Protein AF-0000000066936409 (afdb_homodimer)

Organism: NCBI:txid1442368

InterPro domains:
  IPR009799 EthD domain [PF07110] (12-107)
  IPR011008 Dimeric alpha-beta barrel [SSF54909] (4-117)

Solvent-accessible surface area (backbone atoms only — not comparable to full-atom values): 13093 Å² total; per-residue (Å²): 100,47,29,36,43,40,40,37,29,25,58,26,89,91,54,52,68,67,55,38,52,48,42,48,54,72,44,52,47,45,47,43,61,71,59,23,66,48,39,72,75,32,40,45,32,34,35,41,27,50,32,62,62,13,48,54,50,47,50,52,41,44,74,73,70,44,87,68,70,55,80,59,48,30,36,36,38,40,31,20,55,34,68,68,39,47,48,52,28,66,67,29,66,48,34,62,70,45,50,59,60,52,44,66,76,46,43,58,47,75,42,27,41,56,46,34,57,82,25,56,41,81,78,44,68,59,130,101,47,28,36,42,38,40,37,29,26,57,26,88,90,55,53,69,67,56,38,53,49,42,47,52,72,44,53,48,45,46,44,61,71,59,22,67,46,40,72,75,32,40,45,31,33,35,40,28,49,31,61,62,13,48,54,51,46,50,53,40,44,75,73,70,44,87,67,70,53,82,58,47,29,37,36,40,40,30,20,54,33,69,67,40,46,48,51,30,67,66,29,66,49,32,60,70,45,51,59,60,52,43,67,77,45,44,58,47,75,44,29,45,57,44,33,55,82,24,55,42,80,78,43,69,58,131

Radius of gyration: 18.39 Å; Cα contacts (8 Å, |Δi|>4): 489; chains: 2; bounding box: 37×50×41 Å

pLDDT: mean 96.74, std 3.69, range [67.38, 98.81]

Secondary structure (DSSP, 8-state):
--EEEEEEEEE-TTS-HHHHHHIIIIIIIHHHHHH-HHHHHHEEEEEEEETHHHHHHHHHHHHTT-------SEEEEEEESSHHHHHHHHTSHHIIIIIHHHGGGTEEEEEEEEEEGGGEEEEEE--/--EEEEEEEEE-TTS-HHHHHHIIIIIIIHHHHHH-HHHHHHEEEEEEEETHHHHHHHHHHHHTT-------SEEEEEEESSHHHHHHHHTSHHIIIIIHHHGGGTEEEEEEEEEEGGGEEEEEE--

Structure (mmCIF, N/CA/C/O backbone):
data_AF-0000000066936409-model_v1
#
loop_
_entity.id
_entity.type
_entity.pdbx_description
1 polymer 'EthD domain-containing protein'
#
loop_
_atom_site.group_PDB
_atom_site.id
_atom_site.type_symbol
_atom_site.label_atom_id
_atom_site.label_alt_id
_atom_site.label_comp_id
_atom_site.label_asym_id
_atom_site.label_entity_id
_atom_site.label_seq_id
_atom_site.pdbx_PDB_ins_code
_atom_site.Cartn_x
_atom_site.Cartn_y
_atom_site.Cartn_z
_atom_site.occupancy
_atom_site.B_iso_or_equiv
_atom_site.auth_seq_id
_atom_site.auth_comp_id
_atom_site.auth_asym_id
_atom_site.auth_atom_id
_atom_site.pdbx_PDB_model_num
ATOM 1 N N . MET A 1 1 ? -10.445 -2.035 15.633 1 83.69 1 MET A N 1
ATOM 2 C CA . MET A 1 1 ? -10.047 -2.406 14.281 1 83.69 1 MET A CA 1
ATOM 3 C C . MET A 1 1 ? -9.039 -1.404 13.711 1 83.69 1 MET A C 1
ATOM 5 O O . MET A 1 1 ? -9.258 -0.194 13.789 1 83.69 1 MET A O 1
ATOM 9 N N . VAL A 1 2 ? -7.785 -1.862 13.492 1 96.94 2 VAL A N 1
ATOM 10 C CA . VAL A 1 2 ? -6.691 -1.005 13.047 1 96.94 2 VAL A CA 1
ATOM 11 C C . VAL A 1 2 ? -6.891 -0.627 11.578 1 96.94 2 VAL A C 1
ATOM 13 O O . VAL A 1 2 ? -7.305 -1.46 10.766 1 96.94 2 VAL A O 1
ATOM 16 N N . VAL A 1 3 ? -6.742 0.677 11.32 1 98.25 3 VAL A N 1
ATOM 17 C CA . VAL A 1 3 ? -6.879 1.209 9.969 1 98.25 3 VAL A CA 1
ATOM 18 C C . VAL A 1 3 ? -5.562 1.844 9.531 1 98.25 3 VAL A C 1
ATOM 20 O O . VAL A 1 3 ? -4.941 2.59 10.289 1 98.25 3 VAL A O 1
ATOM 23 N N . ARG A 1 4 ? -5.211 1.544 8.344 1 98.44 4 ARG A N 1
ATOM 24 C CA . ARG A 1 4 ? -4.039 2.172 7.742 1 98.44 4 ARG A CA 1
ATOM 25 C C . ARG A 1 4 ? -4.438 3.033 6.547 1 98.44 4 ARG A C 1
ATOM 27 O O . ARG A 1 4 ? -5.164 2.578 5.664 1 98.44 4 ARG A O 1
ATOM 34 N N . TYR A 1 5 ? -4.039 4.309 6.633 1 98.38 5 TYR A N 1
ATOM 35 C CA . TYR A 1 5 ? -4.199 5.254 5.531 1 98.38 5 TYR A CA 1
ATOM 36 C C . TYR A 1 5 ? -2.896 5.418 4.762 1 98.38 5 TYR A C 1
ATOM 38 O O . TYR A 1 5 ? -1.897 5.887 5.316 1 98.38 5 TYR A O 1
ATOM 46 N N . TYR A 1 6 ? -2.934 4.973 3.465 1 98.25 6 TYR A N 1
ATOM 47 C CA . TYR A 1 6 ? -1.77 5.043 2.588 1 98.25 6 TYR A CA 1
ATOM 48 C C . TYR A 1 6 ? -1.825 6.285 1.707 1 98.25 6 TYR A C 1
ATOM 50 O O . TYR A 1 6 ? -2.857 6.578 1.1 1 98.25 6 TYR A O 1
ATOM 58 N N . ILE A 1 7 ? -0.745 6.984 1.674 1 98.38 7 ILE A N 1
ATOM 59 C CA . ILE A 1 7 ? -0.574 8.156 0.817 1 98.38 7 ILE A CA 1
ATOM 60 C C . ILE A 1 7 ? 0.643 7.961 -0.084 1 98.38 7 ILE A C 1
ATOM 62 O O . ILE A 1 7 ? 1.781 7.953 0.391 1 98.38 7 ILE A O 1
ATOM 66 N N . CYS A 1 8 ? 0.399 7.801 -1.358 1 98.06 8 CYS A N 1
ATOM 67 C CA . CYS A 1 8 ? 1.453 7.586 -2.342 1 98.06 8 CYS A CA 1
ATOM 68 C C . CYS A 1 8 ? 1.735 8.859 -3.127 1 98.06 8 CYS A C 1
ATOM 70 O O . CYS A 1 8 ? 0.814 9.484 -3.658 1 98.06 8 CYS A O 1
ATOM 72 N N . LEU A 1 9 ? 3.02 9.195 -3.172 1 98.44 9 LEU A N 1
ATOM 73 C CA . LEU A 1 9 ? 3.377 10.516 -3.693 1 98.44 9 LEU A CA 1
ATOM 74 C C . LEU A 1 9 ? 4.344 10.391 -4.867 1 98.44 9 LEU A C 1
ATOM 76 O O . LEU A 1 9 ? 5.25 9.555 -4.844 1 98.44 9 LEU A O 1
ATOM 80 N N . LYS A 1 10 ? 4.117 11.227 -5.844 1 98 10 LYS A N 1
ATOM 81 C CA . LYS A 1 10 ? 5.09 11.516 -6.895 1 98 10 LYS A CA 1
ATOM 82 C C . LYS A 1 10 ? 5.586 12.961 -6.801 1 98 10 LYS A C 1
ATOM 84 O O . LYS A 1 10 ? 4.793 13.883 -6.613 1 98 10 LYS A O 1
ATOM 89 N N . LYS A 1 11 ? 6.879 13.117 -6.855 1 98.5 11 LYS A N 1
ATOM 90 C CA . LYS A 1 11 ? 7.43 14.469 -6.762 1 98.5 11 LYS A CA 1
ATOM 91 C C . LYS A 1 11 ? 6.98 15.328 -7.938 1 98.5 11 LYS A C 1
ATOM 93 O O . LYS A 1 11 ? 6.652 14.812 -9.008 1 98.5 11 LYS A O 1
ATOM 98 N N . ARG A 1 12 ? 6.973 16.672 -7.746 1 98.31 12 ARG A N 1
ATOM 99 C CA . ARG A 1 12 ? 6.84 17.594 -8.867 1 98.31 12 ARG A CA 1
ATOM 100 C C . ARG A 1 12 ? 7.949 17.375 -9.891 1 98.31 12 ARG A C 1
ATOM 102 O O . ARG A 1 12 ? 9.102 17.125 -9.523 1 98.31 12 ARG A O 1
ATOM 109 N N . GLU A 1 13 ? 7.59 17.625 -11.148 1 97.69 13 GLU A N 1
ATOM 110 C CA . GLU A 1 13 ? 8.539 17.375 -12.227 1 97.69 13 GLU A CA 1
ATOM 111 C C . GLU A 1 13 ? 9.711 18.359 -12.172 1 97.69 13 GLU A C 1
ATOM 113 O O . GLU A 1 13 ? 10.82 18.031 -12.609 1 97.69 13 GLU A O 1
ATOM 118 N N . ASP A 1 14 ? 9.484 19.5 -11.586 1 98.38 14 ASP A N 1
ATOM 119 C CA . ASP A 1 14 ? 10.484 20.562 -11.656 1 98.38 14 ASP A CA 1
ATOM 120 C C . ASP A 1 14 ? 11.352 20.594 -10.398 1 98.38 14 ASP A C 1
ATOM 122 O O . ASP A 1 14 ? 12.117 21.531 -10.188 1 98.38 14 ASP A O 1
ATOM 126 N N . VAL A 1 15 ? 11.25 19.594 -9.5 1 98.25 15 VAL A N 1
ATOM 127 C CA . VAL A 1 15 ? 12.117 19.547 -8.328 1 98.25 15 VAL A CA 1
ATOM 128 C C . VAL A 1 15 ? 12.977 18.281 -8.367 1 98.25 15 VAL A C 1
ATOM 130 O O . VAL A 1 15 ? 12.609 17.297 -9.016 1 98.25 15 VAL A O 1
ATOM 133 N N . THR A 1 16 ? 14.117 18.312 -7.695 1 97.81 16 THR A N 1
ATOM 134 C CA . THR A 1 16 ? 14.984 17.141 -7.605 1 97.81 16 THR A CA 1
ATOM 135 C C . THR A 1 16 ? 14.492 16.172 -6.531 1 97.81 16 THR A C 1
ATOM 137 O O . THR A 1 16 ? 13.742 16.562 -5.637 1 97.81 16 THR A O 1
ATOM 140 N N . LEU A 1 17 ? 14.938 14.984 -6.664 1 97.31 17 LEU A N 1
ATOM 141 C CA . LEU A 1 17 ? 14.609 13.992 -5.641 1 97.31 17 LEU A CA 1
ATOM 142 C C . LEU A 1 17 ? 15.172 14.406 -4.285 1 97.31 17 LEU A C 1
ATOM 144 O O . LEU A 1 17 ? 14.531 14.203 -3.254 1 97.31 17 LEU A O 1
ATOM 148 N N . GLU A 1 18 ? 16.359 14.969 -4.348 1 97.62 18 GLU A N 1
ATOM 149 C CA . GLU A 1 18 ? 17 15.414 -3.111 1 97.62 18 GLU A CA 1
ATOM 150 C C . GLU A 1 18 ? 16.156 16.469 -2.404 1 97.62 18 GLU A C 1
ATOM 152 O O . GLU A 1 18 ? 15.906 16.375 -1.201 1 97.62 18 GLU A O 1
ATOM 157 N N . TYR A 1 19 ? 15.727 17.422 -3.158 1 98.44 19 TYR A N 1
ATOM 158 C CA . TYR A 1 19 ? 14.852 18.438 -2.6 1 98.44 19 TYR A CA 1
ATOM 159 C C . TYR A 1 19 ? 13.562 17.828 -2.066 1 98.44 19 TYR A C 1
ATOM 161 O O . TYR A 1 19 ? 13.133 18.156 -0.956 1 98.44 19 TYR A O 1
ATOM 169 N N . PHE A 1 20 ? 12.953 16.984 -2.852 1 98.69 20 PHE A N 1
ATOM 170 C CA . PHE A 1 20 ? 11.695 16.328 -2.506 1 98.69 20 PHE A CA 1
ATOM 171 C C . PHE A 1 20 ? 11.805 15.625 -1.16 1 98.69 20 PHE A C 1
ATOM 173 O O . PHE A 1 20 ? 11.008 15.875 -0.255 1 98.69 20 PHE A O 1
ATOM 180 N N . TYR A 1 21 ? 12.828 14.844 -0.956 1 98 21 TYR A N 1
ATOM 181 C CA . TYR A 1 21 ? 12.961 14.055 0.264 1 98 21 TYR A CA 1
ATOM 182 C C . TYR A 1 21 ? 13.273 14.945 1.46 1 98 21 TYR A C 1
ATOM 184 O O . TYR A 1 21 ? 12.781 14.703 2.566 1 98 21 TYR A O 1
ATOM 192 N N . HIS A 1 22 ? 14.109 15.93 1.229 1 98.12 22 HIS A N 1
ATOM 193 C CA . HIS A 1 22 ? 14.398 16.859 2.311 1 98.12 22 HIS A CA 1
ATOM 194 C C . HIS A 1 22 ? 13.133 17.562 2.795 1 98.12 22 HIS A C 1
ATOM 196 O O . HIS A 1 22 ? 12.844 17.578 3.994 1 98.12 22 HIS A O 1
ATOM 202 N N . TYR A 1 23 ? 12.406 18.109 1.885 1 98.75 23 TYR A N 1
ATOM 203 C CA . TYR A 1 23 ? 11.188 18.828 2.232 1 98.75 23 TYR A CA 1
ATOM 204 C C . TYR A 1 23 ? 10.172 17.906 2.883 1 98.75 23 TYR A C 1
ATOM 206 O O . TYR A 1 23 ? 9.578 18.25 3.906 1 98.75 23 TYR A O 1
ATOM 214 N N . TYR A 1 24 ? 10 16.766 2.283 1 98.62 24 TYR A N 1
ATOM 215 C CA . TYR A 1 24 ? 9.047 15.734 2.699 1 98.62 24 TYR A CA 1
ATOM 216 C C . TYR A 1 24 ? 9.266 15.352 4.156 1 98.62 24 TYR A C 1
ATOM 218 O O . TYR A 1 24 ? 8.328 15.359 4.957 1 98.62 24 TYR A O 1
ATOM 226 N N . GLU A 1 25 ? 10.414 15.102 4.496 1 97.94 25 GLU A N 1
ATOM 227 C CA . GLU A 1 25 ? 10.734 14.602 5.828 1 97.94 25 GLU A CA 1
ATOM 228 C C . GLU A 1 25 ? 10.906 15.742 6.824 1 97.94 25 GLU A C 1
ATOM 230 O O . GLU A 1 25 ? 10.258 15.758 7.875 1 97.94 25 GLU A O 1
ATOM 235 N N . HIS A 1 26 ? 11.664 16.781 6.461 1 98.06 26 HIS A N 1
ATOM 236 C CA . HIS A 1 26 ? 12.156 17.719 7.461 1 98.06 26 HIS A CA 1
ATOM 237 C C . HIS A 1 26 ? 11.273 18.969 7.535 1 98.06 26 HIS A C 1
ATOM 239 O O . HIS A 1 26 ? 11.367 19.75 8.492 1 98.06 26 HIS A O 1
ATOM 245 N N . VAL A 1 27 ? 10.453 19.125 6.586 1 98.56 27 VAL A N 1
ATOM 246 C CA . VAL A 1 27 ? 9.562 20.281 6.617 1 98.56 27 VAL A CA 1
ATOM 247 C C . VAL A 1 27 ? 8.117 19.812 6.73 1 98.56 27 VAL A C 1
ATOM 249 O O . VAL A 1 27 ? 7.465 20.016 7.758 1 98.56 27 VAL A O 1
ATOM 252 N N . HIS A 1 28 ? 7.629 19.047 5.785 1 98.62 28 HIS A N 1
ATOM 253 C CA . HIS A 1 28 ? 6.227 18.641 5.738 1 98.62 28 HIS A CA 1
ATOM 254 C C . HIS A 1 28 ? 5.875 17.719 6.898 1 98.62 28 HIS A C 1
ATOM 256 O O . HIS A 1 28 ? 4.883 17.938 7.594 1 98.62 28 HIS A O 1
ATOM 262 N N . GLY A 1 29 ? 6.703 16.641 7.059 1 98.25 29 GLY A N 1
ATOM 263 C CA . GLY A 1 29 ? 6.453 15.711 8.148 1 98.25 29 GLY A CA 1
ATOM 264 C C . GLY A 1 29 ? 6.457 16.375 9.516 1 98.25 29 GLY A C 1
ATOM 265 O O . GLY A 1 29 ? 5.602 16.094 10.352 1 98.25 29 GLY A O 1
ATOM 266 N N . LYS A 1 30 ? 7.41 17.281 9.688 1 97.69 30 LYS A N 1
ATOM 267 C CA . LYS A 1 30 ? 7.5 18.016 10.938 1 97.69 30 LYS A CA 1
ATOM 268 C C . LYS A 1 30 ? 6.285 18.922 11.133 1 97.69 30 LYS A C 1
ATOM 270 O O . LYS A 1 30 ? 5.742 19.016 12.234 1 97.69 30 LYS A O 1
ATOM 275 N N . MET A 1 31 ? 5.867 19.578 10.117 1 98.19 31 MET A N 1
ATOM 276 C CA . MET A 1 31 ? 4.688 20.438 10.164 1 98.19 31 MET A CA 1
ATOM 277 C C . MET A 1 31 ? 3.453 19.641 10.578 1 98.19 31 MET A C 1
ATOM 279 O O . MET A 1 31 ? 2.68 20.094 11.43 1 98.19 31 MET A O 1
ATOM 283 N N . PHE A 1 32 ? 3.219 18.453 9.992 1 98.62 32 PHE A N 1
ATOM 284 C CA . PHE A 1 32 ? 2.08 17.594 10.289 1 98.62 32 PHE A CA 1
ATOM 285 C C . PHE A 1 32 ? 2.027 17.266 11.773 1 98.62 32 PHE A C 1
ATOM 287 O O . PHE A 1 32 ? 0.988 17.422 12.414 1 98.62 32 PHE A O 1
ATOM 294 N N . LEU A 1 33 ? 3.152 16.938 12.344 1 98.06 33 LEU A N 1
ATOM 295 C CA . LEU A 1 33 ? 3.189 16.5 13.734 1 98.06 33 LEU A CA 1
ATOM 296 C C . LEU A 1 33 ? 3.133 17.688 14.68 1 98.06 33 LEU A C 1
ATOM 298 O O . LEU A 1 33 ? 2.506 17.625 15.734 1 98.06 33 LEU A O 1
ATOM 302 N N . ASP A 1 34 ? 3.697 18.797 14.281 1 97.81 34 ASP A N 1
ATOM 303 C CA . ASP A 1 34 ? 3.797 19.969 15.164 1 97.81 34 ASP A CA 1
ATOM 304 C C . ASP A 1 34 ? 2.512 20.781 15.141 1 97.81 34 ASP A C 1
ATOM 306 O O . ASP A 1 34 ? 2.139 21.391 16.156 1 97.81 34 ASP A O 1
ATOM 310 N N . GLU A 1 35 ? 1.836 20.75 14.039 1 97.94 35 GLU A N 1
ATOM 311 C CA . GLU A 1 35 ? 0.776 21.734 13.891 1 97.94 35 GLU A CA 1
ATOM 312 C C . GLU A 1 35 ? -0.602 21.078 13.906 1 97.94 35 GLU A C 1
ATOM 314 O O . GLU A 1 35 ? -1.624 21.766 13.914 1 97.94 35 GLU A O 1
ATOM 319 N N . VAL A 1 36 ? -0.647 19.781 13.883 1 98.44 36 VAL A N 1
ATOM 320 C CA . VAL A 1 36 ? -1.923 19.078 13.93 1 98.44 36 VAL A CA 1
ATOM 321 C C . VAL A 1 36 ? -2.039 18.312 15.25 1 98.44 36 VAL A C 1
ATOM 323 O O . VAL A 1 36 ? -1.698 17.125 15.328 1 98.44 36 VAL A O 1
ATOM 326 N N . PRO A 1 37 ? -2.547 18.922 16.281 1 98.12 37 PRO A N 1
ATOM 327 C CA . PRO A 1 37 ? -2.652 18.25 17.578 1 98.12 37 PRO A CA 1
ATOM 328 C C . PRO A 1 37 ? -3.447 16.938 17.484 1 98.12 37 PRO A C 1
ATOM 330 O O . PRO A 1 37 ? -3.146 15.984 18.203 1 98.12 37 PRO A O 1
ATOM 333 N N . GLU A 1 38 ? -4.41 16.875 16.625 1 98.56 38 GLU A N 1
ATOM 334 C CA . GLU A 1 38 ? -5.23 15.688 16.438 1 98.56 38 GLU A CA 1
ATOM 335 C C . GLU A 1 38 ? -4.387 14.5 15.992 1 98.56 38 GLU A C 1
ATOM 337 O O . GLU A 1 38 ? -4.746 13.344 16.234 1 98.56 38 GLU A O 1
ATOM 342 N N . ALA A 1 39 ? -3.268 14.766 15.258 1 98.38 39 ALA A N 1
ATOM 343 C CA . ALA A 1 39 ? -2.389 13.68 14.828 1 98.38 39 ALA 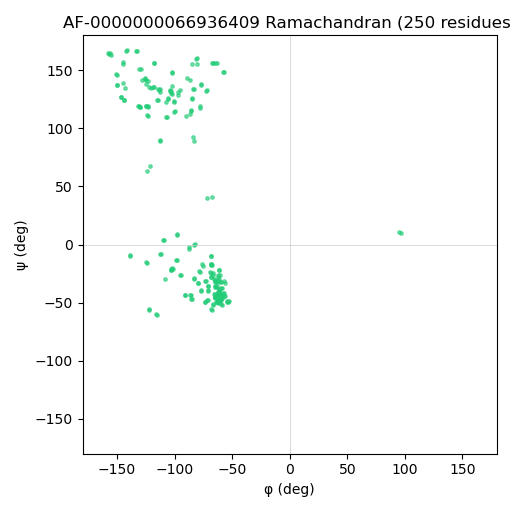A CA 1
ATOM 344 C C . ALA A 1 39 ? -1.784 12.961 16.031 1 98.38 39 ALA A C 1
ATOM 346 O O . ALA A 1 39 ? -1.968 11.75 16.188 1 98.38 39 ALA A O 1
ATOM 347 N N . LYS A 1 40 ? -1.233 13.648 16.938 1 96 40 LYS A N 1
ATOM 348 C CA . LYS A 1 40 ? -0.575 13.047 18.094 1 96 40 LYS A CA 1
ATOM 349 C C . LYS A 1 40 ? -1.587 12.367 19.016 1 96 40 LYS A C 1
ATOM 351 O O . LYS A 1 40 ? -1.269 11.367 19.672 1 96 40 LYS A O 1
ATOM 356 N N . GLU A 1 41 ? -2.773 12.844 19 1 97.75 41 GLU A N 1
ATOM 357 C CA . GLU A 1 41 ? -3.82 12.312 19.875 1 97.75 41 GLU A CA 1
ATOM 358 C C . GLU A 1 41 ? -4.395 11.016 19.328 1 97.75 41 GLU A C 1
ATOM 360 O O . GLU A 1 41 ? -4.926 10.195 20.078 1 97.75 41 GLU A O 1
ATOM 365 N N . ASN A 1 42 ? -4.25 10.828 17.984 1 98.5 42 ASN A N 1
ATOM 366 C CA . ASN A 1 42 ? -5.051 9.766 17.391 1 98.5 42 ASN A CA 1
ATOM 367 C C . ASN A 1 42 ? -4.176 8.758 16.641 1 98.5 42 ASN A C 1
ATOM 369 O O . ASN A 1 42 ? -4.605 7.637 16.375 1 98.5 42 ASN A O 1
ATOM 373 N N . LEU A 1 43 ? -2.971 9.094 16.375 1 98.62 43 LEU A N 1
ATOM 374 C CA . LEU A 1 43 ? -2.08 8.188 15.648 1 98.62 43 LEU A CA 1
ATOM 375 C C . LEU A 1 43 ? -1.561 7.09 16.578 1 98.62 43 LEU A C 1
ATOM 377 O O . LEU A 1 43 ? -1.226 7.355 17.734 1 98.62 43 LEU A O 1
ATOM 381 N N . ILE A 1 44 ? -1.534 5.918 16.062 1 98.62 44 ILE A N 1
ATOM 382 C CA . ILE A 1 44 ? -0.699 4.875 16.641 1 98.62 44 ILE A CA 1
ATOM 383 C C . ILE A 1 44 ? 0.714 4.965 16.062 1 98.62 44 ILE A C 1
ATOM 385 O O . ILE A 1 44 ? 1.696 4.871 16.812 1 98.62 44 ILE A O 1
ATOM 389 N N . LYS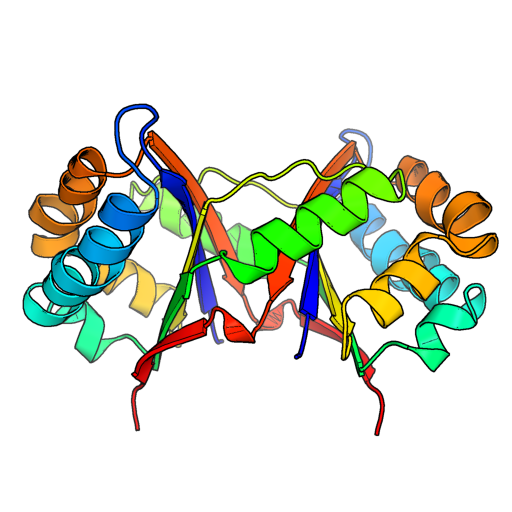 A 1 45 ? 0.806 5.156 14.781 1 98.5 45 LYS A N 1
ATOM 390 C CA . LYS A 1 45 ? 2.084 5.246 14.078 1 98.5 45 LYS A CA 1
ATOM 391 C C . LYS A 1 45 ? 1.978 6.152 12.852 1 98.5 45 LYS A C 1
ATOM 393 O O . LYS A 1 45 ? 0.931 6.203 12.203 1 98.5 45 LYS A O 1
ATOM 398 N N . TYR A 1 46 ? 3.021 6.844 12.57 1 98.75 46 TYR A N 1
ATOM 399 C CA . TYR A 1 46 ? 3.209 7.602 11.336 1 98.75 46 TYR A CA 1
ATOM 400 C C . TYR A 1 46 ? 4.566 7.297 10.719 1 98.75 46 TYR A C 1
ATOM 402 O O . TYR A 1 46 ? 5.609 7.547 11.328 1 98.75 46 TYR A O 1
ATOM 410 N N . GLU A 1 47 ? 4.52 6.762 9.492 1 98.62 47 GLU A N 1
ATOM 411 C CA . GLU A 1 47 ? 5.727 6.34 8.781 1 98.62 47 GLU A CA 1
ATOM 412 C C . GLU A 1 47 ? 5.816 6.996 7.406 1 98.62 47 GLU A C 1
ATOM 414 O O . GLU A 1 47 ? 4.801 7.168 6.727 1 98.62 47 GLU A O 1
ATOM 419 N N . GLN A 1 48 ? 7.078 7.328 7.07 1 98.56 48 GLN A N 1
ATOM 420 C CA . GLN A 1 48 ? 7.41 7.691 5.695 1 98.56 48 GLN A CA 1
ATOM 421 C C . GLN A 1 48 ? 8.328 6.648 5.059 1 98.56 48 GLN A C 1
ATOM 423 O O . GLN A 1 48 ? 9.273 6.18 5.688 1 98.56 48 GLN A O 1
ATOM 428 N N . HIS A 1 49 ? 8.023 6.27 3.898 1 98.12 49 HIS A N 1
ATOM 429 C CA . HIS A 1 49 ? 8.906 5.473 3.053 1 98.12 49 HIS A CA 1
ATOM 430 C C . HIS A 1 49 ? 9.484 6.312 1.918 1 98.12 49 HIS A C 1
ATOM 432 O O . HIS A 1 49 ? 8.758 6.715 1.006 1 98.12 49 HIS A O 1
ATOM 438 N N . HIS A 1 50 ? 10.781 6.547 2.082 1 97.06 50 HIS A N 1
ATOM 439 C CA . HIS A 1 50 ? 11.484 7.246 1.015 1 97.06 50 HIS A CA 1
ATOM 440 C C . HIS A 1 50 ? 11.906 6.281 -0.089 1 97.06 50 HIS A C 1
ATOM 442 O O . HIS A 1 50 ? 12.938 5.609 0.028 1 97.06 50 HIS A O 1
ATOM 448 N N . LEU A 1 51 ? 11.258 6.008 -0.995 1 97.06 51 LEU A N 1
ATOM 449 C CA . LEU A 1 51 ? 11.305 4.91 -1.953 1 97.06 51 LEU A CA 1
ATOM 450 C C . LEU A 1 51 ? 12.539 5.008 -2.842 1 97.06 51 LEU A C 1
ATOM 452 O O . LEU A 1 51 ? 12.453 4.812 -4.055 1 97.06 51 LEU A O 1
ATOM 456 N N . LYS A 1 52 ? 13.688 5.383 -2.164 1 94.88 52 LYS A N 1
ATOM 457 C CA . LYS A 1 52 ? 14.93 5.414 -2.926 1 94.88 52 LYS A CA 1
ATOM 458 C C . LYS A 1 52 ? 15.375 4.008 -3.32 1 94.88 52 LYS A C 1
ATOM 460 O O . LYS A 1 52 ? 15.609 3.734 -4.5 1 94.88 52 LYS A O 1
ATOM 465 N N . GLU A 1 53 ? 15.516 3.137 -2.357 1 95.19 53 GLU A N 1
ATOM 466 C CA . GLU A 1 53 ? 15.875 1.749 -2.625 1 95.19 53 GLU A CA 1
ATOM 467 C C . GLU A 1 53 ? 14.773 1.028 -3.395 1 95.19 53 GLU A C 1
ATOM 469 O O . GLU A 1 53 ? 15.055 0.157 -4.223 1 95.19 53 GLU A O 1
ATOM 474 N N . SER A 1 54 ? 13.594 1.424 -3.195 1 96.19 54 SER A N 1
ATOM 475 C CA . SER A 1 54 ? 12.445 0.863 -3.906 1 96.19 54 SER A CA 1
ATOM 476 C C . SER A 1 54 ? 12.516 1.164 -5.398 1 96.19 54 SER A C 1
ATOM 478 O O . SER A 1 54 ? 12.086 0.357 -6.223 1 96.19 54 SER A O 1
ATOM 480 N N . ARG A 1 55 ? 13.008 2.309 -5.664 1 94.62 55 ARG A N 1
ATOM 481 C CA . ARG A 1 55 ? 13.18 2.66 -7.07 1 94.62 55 ARG A CA 1
ATOM 482 C C . ARG A 1 55 ? 14.156 1.712 -7.754 1 94.62 55 ARG A C 1
ATOM 484 O O . ARG A 1 55 ? 13.945 1.312 -8.898 1 94.62 55 ARG A O 1
ATOM 491 N N . LYS A 1 56 ? 15.195 1.393 -7.082 1 94.56 56 LYS A N 1
ATOM 492 C CA . LYS A 1 56 ? 16.156 0.421 -7.609 1 94.56 56 LYS A CA 1
ATOM 493 C C . LYS A 1 56 ? 15.492 -0.941 -7.812 1 94.56 56 LYS A C 1
ATOM 495 O O . LYS A 1 56 ? 15.711 -1.596 -8.836 1 94.56 56 LYS A O 1
ATOM 500 N N . ALA A 1 57 ? 14.75 -1.295 -6.824 1 94.25 57 ALA A N 1
ATOM 501 C CA . ALA A 1 57 ? 14.008 -2.551 -6.906 1 94.25 57 ALA A CA 1
ATOM 502 C C . ALA A 1 57 ? 13.062 -2.553 -8.102 1 94.25 57 ALA A C 1
ATOM 504 O O . ALA A 1 57 ? 12.969 -3.543 -8.836 1 94.25 57 ALA A O 1
ATOM 505 N N . ARG A 1 58 ? 12.391 -1.486 -8.312 1 94.12 58 ARG A N 1
ATOM 506 C CA . ARG A 1 58 ? 11.5 -1.34 -9.461 1 94.12 58 ARG A CA 1
ATOM 507 C C . ARG A 1 58 ? 12.258 -1.491 -10.773 1 94.12 58 ARG A C 1
ATOM 509 O O . ARG A 1 58 ? 11.797 -2.166 -11.695 1 94.12 58 ARG A O 1
ATOM 516 N N . GLU A 1 59 ? 13.344 -0.892 -10.836 1 94.31 59 GLU A N 1
ATOM 517 C CA . GLU A 1 59 ? 14.164 -0.987 -12.047 1 94.31 59 GLU A CA 1
ATOM 518 C C . GLU A 1 59 ? 14.578 -2.43 -12.312 1 94.31 59 GLU A C 1
ATOM 520 O O . GLU A 1 59 ? 14.586 -2.875 -13.461 1 94.31 59 GLU A O 1
ATOM 525 N N . MET A 1 60 ? 14.93 -3.137 -11.281 1 94.94 60 MET A N 1
ATOM 526 C CA . MET A 1 60 ? 15.289 -4.547 -11.406 1 94.94 60 MET A CA 1
ATOM 527 C C . MET A 1 60 ? 14.102 -5.359 -11.93 1 94.94 60 MET A C 1
ATOM 529 O O . MET A 1 60 ? 14.273 -6.227 -12.789 1 94.94 60 MET A O 1
ATOM 533 N N . ALA A 1 61 ? 12.961 -5.078 -11.43 1 94.62 61 ALA A N 1
ATOM 534 C CA . ALA A 1 61 ? 11.75 -5.773 -11.875 1 94.62 61 ALA A CA 1
ATOM 535 C C . ALA A 1 61 ? 11.484 -5.516 -13.352 1 94.62 61 ALA A C 1
ATOM 537 O O . ALA A 1 61 ? 11.195 -6.445 -14.109 1 94.62 61 ALA A O 1
ATOM 538 N N . VAL A 1 62 ? 11.578 -4.289 -13.734 1 94.31 62 VAL A N 1
ATOM 539 C CA . VAL A 1 62 ? 11.328 -3.908 -15.117 1 94.31 62 VAL A CA 1
ATOM 540 C C . VAL A 1 62 ? 12.352 -4.578 -16.031 1 94.31 62 VAL A C 1
ATOM 542 O O . VAL A 1 62 ? 12 -5.102 -17.094 1 94.31 62 VAL A O 1
ATOM 545 N N . ALA A 1 63 ? 13.562 -4.57 -15.641 1 95.38 63 ALA A N 1
ATOM 546 C CA . ALA A 1 63 ? 14.633 -5.211 -16.406 1 95.38 63 ALA A CA 1
ATOM 547 C C . ALA A 1 63 ? 14.367 -6.707 -16.578 1 95.38 63 ALA A C 1
ATOM 549 O O . ALA A 1 63 ? 14.75 -7.301 -17.578 1 95.38 63 ALA A O 1
ATOM 550 N N . ALA A 1 64 ? 13.727 -7.293 -15.586 1 94.69 64 ALA A N 1
ATOM 551 C CA . ALA A 1 64 ? 13.414 -8.719 -15.609 1 94.69 64 ALA A CA 1
ATOM 552 C C . ALA A 1 64 ? 12.141 -8.992 -16.406 1 94.69 64 ALA A C 1
ATOM 554 O O . ALA A 1 64 ? 11.664 -10.125 -16.469 1 94.69 64 ALA A O 1
ATOM 555 N N . GLY A 1 65 ? 11.523 -7.891 -16.938 1 92.69 65 GLY A N 1
ATOM 556 C CA . GLY A 1 65 ? 10.383 -8.062 -17.828 1 92.69 65 GLY A CA 1
ATOM 557 C C . GLY A 1 65 ? 9.055 -7.934 -17.109 1 92.69 65 GLY A C 1
ATOM 558 O O . GLY A 1 65 ? 8.008 -8.289 -17.672 1 92.69 65 GLY A O 1
ATOM 559 N N . ARG A 1 66 ? 9.117 -7.512 -15.906 1 89.38 66 ARG A N 1
ATOM 560 C CA . ARG A 1 66 ? 7.867 -7.367 -15.156 1 89.38 66 ARG A CA 1
ATOM 561 C C . ARG A 1 66 ? 7.234 -6.004 -15.414 1 89.38 66 ARG A C 1
ATOM 563 O O . ARG A 1 66 ? 7.938 -4.992 -15.5 1 89.38 66 ARG A O 1
ATOM 570 N N . LYS A 1 67 ? 5.992 -6.047 -15.492 1 85.62 67 LYS A N 1
ATOM 571 C CA . LYS A 1 67 ? 5.27 -4.793 -15.648 1 85.62 67 LYS A CA 1
ATOM 572 C C . LYS A 1 67 ? 4.895 -4.203 -14.289 1 85.62 67 LYS A C 1
ATOM 574 O O . LYS A 1 67 ? 4.191 -4.84 -13.5 1 85.62 67 LYS A O 1
ATOM 579 N N . ILE A 1 68 ? 5.52 -3.133 -13.953 1 87.62 68 ILE A N 1
ATOM 580 C CA . ILE A 1 68 ? 5.152 -2.361 -12.773 1 87.62 68 ILE A CA 1
ATOM 581 C C . ILE A 1 68 ? 4.363 -1.122 -13.188 1 87.62 68 ILE A C 1
ATOM 583 O O . ILE A 1 68 ? 4.73 -0.44 -14.148 1 87.62 68 ILE A O 1
ATOM 587 N N . THR A 1 69 ? 3.283 -0.833 -12.461 1 88.06 69 THR A N 1
ATOM 588 C CA . THR A 1 69 ? 2.391 0.215 -12.945 1 88.06 69 THR A CA 1
ATOM 589 C C . THR A 1 69 ? 2.514 1.468 -12.078 1 88.06 69 THR A C 1
ATOM 591 O O . THR A 1 69 ? 2.197 2.572 -12.531 1 88.06 69 THR A O 1
ATOM 594 N N . CYS A 1 70 ? 2.826 1.292 -10.875 1 91.19 70 CYS A N 1
ATOM 595 C CA . CYS A 1 70 ? 2.92 2.451 -9.992 1 91.19 70 CYS A CA 1
ATOM 596 C C . CYS A 1 70 ? 4.363 2.926 -9.867 1 91.19 70 CYS A C 1
ATOM 598 O O . CYS A 1 70 ? 5.277 2.113 -9.711 1 91.19 70 CYS A O 1
ATOM 600 N N . ASP A 1 71 ? 4.52 4.188 -10.094 1 92.56 71 ASP A N 1
ATOM 601 C CA . ASP A 1 71 ? 5.84 4.805 -10.031 1 92.56 71 ASP A CA 1
ATOM 602 C C . ASP A 1 71 ? 5.875 5.934 -9 1 92.56 71 ASP A C 1
ATOM 604 O O . ASP A 1 71 ? 6.133 7.086 -9.344 1 92.56 71 ASP A O 1
ATOM 608 N N . TYR A 1 72 ? 5.758 5.609 -7.773 1 97 72 TYR A N 1
ATOM 609 C CA . TYR A 1 72 ? 5.762 6.57 -6.68 1 97 72 TYR A CA 1
ATOM 610 C C . TYR A 1 72 ? 7.184 6.906 -6.25 1 97 72 TYR A C 1
ATOM 612 O O . TYR A 1 72 ? 8.094 6.086 -6.391 1 97 72 TYR A O 1
ATOM 620 N N . ASP A 1 73 ? 7.301 8.102 -5.664 1 98 73 ASP A N 1
ATOM 621 C CA . ASP A 1 73 ? 8.594 8.508 -5.113 1 98 73 ASP A CA 1
ATOM 622 C C . ASP A 1 73 ? 8.609 8.367 -3.592 1 98 73 ASP A C 1
ATOM 624 O O . ASP A 1 73 ? 9.672 8.297 -2.98 1 98 73 ASP A O 1
ATOM 628 N N . ALA A 1 74 ? 7.461 8.32 -2.979 1 98.69 74 ALA A N 1
ATOM 629 C CA . ALA A 1 74 ? 7.363 8.141 -1.532 1 98.69 74 ALA A CA 1
ATOM 630 C C . ALA A 1 74 ? 6 7.578 -1.142 1 98.69 74 ALA A C 1
ATOM 632 O O . ALA A 1 74 ? 5.07 7.574 -1.951 1 98.69 74 ALA A O 1
ATOM 633 N N . MET A 1 75 ? 5.941 7.113 0.057 1 98.56 75 MET A N 1
ATOM 634 C CA . MET A 1 75 ? 4.695 6.613 0.638 1 98.56 75 MET A CA 1
ATOM 635 C C . MET A 1 75 ? 4.645 6.891 2.137 1 98.56 75 MET A C 1
ATOM 637 O O . MET A 1 75 ? 5.586 6.574 2.863 1 98.56 75 MET A O 1
ATOM 641 N N . SER A 1 76 ? 3.602 7.5 2.588 1 98.62 76 SER A N 1
ATOM 642 C CA . SER A 1 76 ? 3.33 7.617 4.016 1 98.62 76 SER A CA 1
ATOM 643 C C . SER A 1 76 ? 2.262 6.621 4.461 1 98.62 76 SER A C 1
ATOM 645 O O . SER A 1 76 ? 1.346 6.309 3.697 1 98.62 76 SER A O 1
ATOM 647 N N . VAL A 1 77 ? 2.391 6.207 5.609 1 98.62 77 VAL A N 1
ATOM 648 C CA . VAL A 1 77 ? 1.385 5.348 6.227 1 98.62 77 VAL A CA 1
ATOM 649 C C . VAL A 1 77 ? 1.003 5.898 7.598 1 98.62 77 VAL A C 1
ATOM 651 O O . VAL A 1 77 ? 1.858 6.059 8.469 1 98.62 77 VAL A O 1
ATOM 654 N N . MET A 1 78 ? -0.266 6.246 7.742 1 98.69 78 MET A N 1
ATOM 655 C CA . MET A 1 78 ? -0.833 6.574 9.047 1 98.69 78 MET A CA 1
ATOM 656 C C . MET A 1 78 ? -1.616 5.395 9.609 1 98.69 78 MET A C 1
ATOM 658 O O . MET A 1 78 ? -2.551 4.902 8.977 1 98.69 78 MET A O 1
ATOM 662 N N . THR A 1 79 ? -1.239 4.977 10.742 1 98.81 79 THR A N 1
ATOM 663 C CA . THR A 1 79 ? -1.929 3.895 11.438 1 98.81 79 THR A CA 1
ATOM 664 C C . THR A 1 79 ? -2.752 4.438 12.602 1 98.81 79 THR A C 1
ATOM 666 O O . THR A 1 79 ? -2.225 5.145 13.469 1 98.81 79 THR A O 1
ATOM 669 N N . VAL A 1 80 ? -4.012 4.109 12.625 1 98.69 80 VAL A N 1
ATOM 670 C CA . VAL A 1 80 ? -4.922 4.551 13.672 1 98.69 80 VAL A CA 1
ATOM 671 C C . VAL A 1 80 ? -5.75 3.367 14.172 1 98.69 80 VAL A C 1
ATOM 673 O O . VAL A 1 80 ? -5.816 2.326 13.508 1 98.69 80 VAL A O 1
ATOM 676 N N . ALA A 1 81 ? -6.402 3.58 15.297 1 98.12 81 ALA A N 1
ATOM 677 C CA . ALA A 1 81 ? -7.172 2.494 15.898 1 98.12 81 ALA A CA 1
ATOM 678 C C . ALA A 1 81 ? -8.5 2.291 15.164 1 98.12 81 ALA A C 1
ATOM 680 O O . ALA A 1 81 ? -8.984 1.163 15.047 1 98.12 81 ALA A O 1
ATOM 681 N N . THR A 1 82 ? -9.164 3.416 14.758 1 96.88 82 THR A N 1
ATOM 682 C CA . THR A 1 82 ? -10.453 3.348 14.086 1 96.88 82 THR A CA 1
ATOM 683 C C . THR A 1 82 ? -10.547 4.398 12.984 1 96.88 82 THR A C 1
ATOM 685 O O . THR A 1 82 ? -9.742 5.336 12.945 1 96.88 82 THR A O 1
ATOM 688 N N . MET A 1 83 ? -11.57 4.203 12.18 1 96.38 83 MET A N 1
ATOM 689 C CA . MET A 1 83 ? -11.844 5.199 11.148 1 96.38 83 MET A CA 1
ATOM 690 C C . MET A 1 83 ? -12.188 6.547 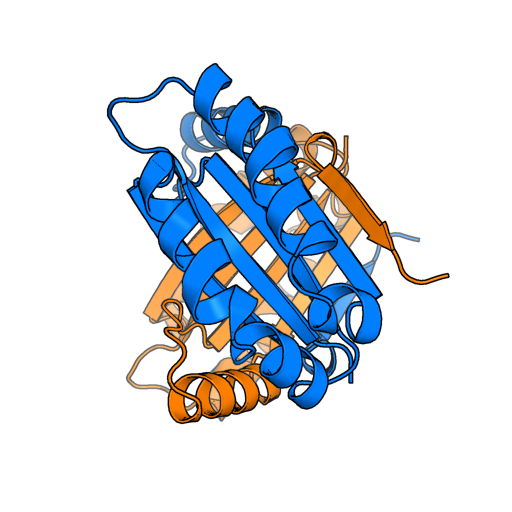11.766 1 96.38 83 MET A C 1
ATOM 692 O O . MET A 1 83 ? -11.852 7.598 11.219 1 96.38 83 MET A O 1
ATOM 696 N N . ASP A 1 84 ? -12.82 6.547 12.938 1 96.88 84 ASP A N 1
ATOM 697 C CA . ASP A 1 84 ? -13.133 7.801 13.617 1 96.88 84 ASP A CA 1
ATOM 698 C C . ASP A 1 84 ? -11.859 8.57 13.969 1 96.88 84 ASP A C 1
ATOM 700 O O . ASP A 1 84 ? -11.805 9.789 13.828 1 96.88 84 ASP A O 1
ATOM 704 N N . ASN A 1 85 ? -10.844 7.863 14.43 1 98.31 85 ASN A N 1
ATOM 705 C CA . ASN A 1 85 ? -9.57 8.5 14.734 1 98.31 85 ASN A CA 1
ATOM 706 C C . ASN A 1 85 ? -8.953 9.133 13.492 1 98.31 85 ASN A C 1
ATOM 708 O O . ASN A 1 85 ? -8.414 10.242 13.555 1 98.31 85 ASN A O 1
ATOM 712 N N . LEU A 1 86 ? -9.039 8.469 12.383 1 98.25 86 LEU A N 1
ATOM 713 C CA . LEU A 1 86 ? -8.508 9.016 11.141 1 98.25 86 LEU A CA 1
ATOM 714 C C . LEU A 1 86 ? -9.266 10.273 10.727 1 98.25 86 LEU A C 1
ATOM 716 O O . LEU A 1 86 ? -8.648 11.273 10.359 1 98.25 86 LEU A O 1
ATOM 720 N N . LEU A 1 87 ? -10.562 10.188 10.82 1 97.5 87 LEU A N 1
ATOM 721 C CA . LEU A 1 87 ? -11.383 11.32 10.391 1 97.5 87 LEU A CA 1
ATOM 722 C C . LEU A 1 87 ? -11.109 12.547 11.266 1 97.5 87 LEU A C 1
ATOM 724 O O . LEU A 1 87 ? -11.117 13.672 10.773 1 97.5 87 LEU A O 1
ATOM 728 N N . LYS A 1 88 ? -10.867 12.344 12.562 1 98.25 88 LYS A N 1
ATOM 729 C CA . LYS A 1 88 ? -10.531 13.453 13.453 1 98.25 88 LYS A CA 1
ATOM 730 C C . LYS A 1 88 ? -9.273 14.172 12.977 1 98.25 88 LYS A C 1
ATOM 732 O O . LYS A 1 88 ? -9.195 15.406 13.047 1 98.25 88 LYS A O 1
ATOM 737 N N . ILE A 1 89 ? -8.336 13.422 12.469 1 98.5 89 ILE A N 1
ATOM 738 C CA . ILE A 1 89 ? -7.105 14.016 11.961 1 98.5 89 ILE A CA 1
ATOM 739 C C . ILE A 1 89 ? -7.375 14.711 10.633 1 98.5 89 ILE A C 1
ATOM 741 O O . ILE A 1 89 ? -7.094 15.898 10.477 1 98.5 89 ILE A O 1
ATOM 745 N N . MET A 1 90 ? -8.023 14.016 9.719 1 97.56 90 MET A N 1
ATOM 746 C CA . MET A 1 90 ? -8.094 14.406 8.312 1 97.56 90 MET A CA 1
ATOM 747 C C . MET A 1 90 ? -9.062 15.57 8.133 1 97.56 90 MET A C 1
ATOM 749 O O . MET A 1 90 ? -9.016 16.281 7.121 1 97.56 90 MET A O 1
ATOM 753 N N . THR A 1 91 ? -9.938 15.797 9.117 1 97.31 91 THR A N 1
ATOM 754 C CA . THR A 1 91 ? -10.914 16.875 8.977 1 97.31 91 THR A CA 1
ATOM 755 C C . THR A 1 91 ? -10.586 18.031 9.922 1 97.31 91 THR A C 1
ATOM 757 O O . THR A 1 91 ? -11.344 19 10.016 1 97.31 91 THR A O 1
ATOM 760 N N . SER A 1 92 ? -9.547 17.969 10.617 1 98 92 SER A N 1
ATOM 761 C CA . SER A 1 92 ? -9.156 19.047 11.523 1 98 92 SER A CA 1
ATOM 762 C C . SER A 1 92 ? -8.781 20.312 10.75 1 98 92 SER A C 1
ATOM 764 O O . SER A 1 92 ? -8.367 20.234 9.594 1 98 92 SER A O 1
ATOM 766 N N . LYS A 1 93 ? -8.859 21.453 11.336 1 98 93 LYS A N 1
ATOM 767 C CA . LYS A 1 93 ? -8.609 22.75 10.695 1 98 93 LYS A CA 1
ATOM 768 C C . LYS A 1 93 ? -7.164 22.859 10.227 1 98 93 LYS A C 1
ATOM 770 O O . LYS A 1 93 ? -6.902 23.172 9.07 1 98 93 LYS A O 1
ATOM 775 N N . PRO A 1 94 ? -6.176 22.562 11.07 1 98.44 94 PRO A N 1
ATOM 776 C CA . PRO A 1 94 ? -4.797 22.703 10.594 1 98.44 94 PRO A CA 1
ATOM 777 C C . PRO A 1 94 ? -4.465 21.719 9.469 1 98.44 94 PRO A C 1
ATOM 779 O O . PRO A 1 94 ? -3.656 22.031 8.594 1 98.44 94 PRO A O 1
ATOM 782 N N . MET A 1 95 ? -5.047 20.531 9.445 1 98.12 95 MET A N 1
ATOM 783 C CA . MET A 1 95 ? -4.852 19.594 8.352 1 98.12 95 MET A CA 1
ATOM 784 C C . MET A 1 95 ? -5.352 20.172 7.035 1 98.12 95 MET A C 1
ATOM 786 O O . MET A 1 95 ? -4.621 20.188 6.043 1 98.12 95 MET A O 1
ATOM 790 N N . LEU A 1 96 ? -6.566 20.719 7.094 1 97.12 96 LEU A N 1
ATOM 791 C CA . LEU A 1 96 ? -7.246 21.203 5.895 1 97.12 96 LEU A CA 1
ATOM 792 C C . LEU A 1 96 ? -6.625 22.5 5.41 1 97.12 96 LEU A C 1
ATOM 794 O O . LEU A 1 96 ? -6.535 22.734 4.203 1 97.12 96 LEU A O 1
ATOM 798 N N . GLU A 1 97 ? -6.129 23.281 6.273 1 97.88 97 GLU A N 1
ATOM 799 C CA . GLU A 1 97 ? -5.742 24.641 5.895 1 97.88 97 GLU A CA 1
ATOM 800 C C . GLU A 1 97 ? -4.227 24.75 5.734 1 97.88 97 GLU A C 1
ATOM 802 O O . GLU A 1 97 ? -3.738 25.672 5.074 1 97.88 97 GLU A O 1
ATOM 807 N N . LYS A 1 98 ? -3.508 23.859 6.34 1 97.94 98 LYS A N 1
ATOM 808 C CA . LYS A 1 98 ? -2.057 24.031 6.324 1 97.94 98 LYS A CA 1
ATOM 809 C C . LYS A 1 98 ? -1.371 22.812 5.699 1 97.94 98 LYS A C 1
ATOM 811 O O . LYS A 1 98 ? -0.656 22.953 4.703 1 97.94 98 LYS A O 1
ATOM 816 N N . VAL A 1 99 ? -1.622 21.625 6.219 1 98.25 99 VAL A N 1
ATOM 817 C CA . VAL A 1 99 ? -0.844 20.438 5.859 1 98.25 99 VAL A CA 1
ATOM 818 C C . VAL A 1 99 ? -1.185 20 4.434 1 98.25 99 VAL A C 1
ATOM 820 O O . VAL A 1 99 ? -0.29 19.781 3.613 1 98.25 99 VAL A O 1
ATOM 823 N N . LEU A 1 100 ? -2.457 19.906 4.098 1 97 100 LEU A N 1
ATOM 824 C CA . LEU A 1 100 ? -2.861 19.438 2.775 1 97 100 LEU A CA 1
ATOM 825 C C . LEU A 1 100 ? -2.396 20.406 1.692 1 97 100 LEU A C 1
ATOM 827 O O . LEU A 1 100 ? -1.778 20 0.708 1 97 100 LEU A O 1
ATOM 831 N N . PRO A 1 101 ? -2.578 21.734 1.864 1 97.81 101 PRO A N 1
ATOM 832 C CA . PRO A 1 101 ? -2.111 22.656 0.828 1 97.81 101 PRO A CA 1
ATOM 833 C C . PRO A 1 101 ? -0.59 22.688 0.695 1 97.81 101 PRO A C 1
ATOM 835 O O . PRO A 1 101 ? -0.064 22.969 -0.385 1 97.81 101 PRO A O 1
ATOM 838 N N . ASP A 1 102 ? 0.129 22.344 1.721 1 98.5 102 ASP A N 1
ATOM 839 C CA . ASP A 1 102 ? 1.589 22.344 1.716 1 98.5 102 ASP A CA 1
ATOM 840 C C . ASP A 1 102 ? 2.129 21.359 0.679 1 98.5 102 ASP A C 1
ATOM 842 O O . ASP A 1 102 ? 3.24 21.531 0.174 1 98.5 102 ASP A O 1
ATOM 846 N N . ASN A 1 103 ? 1.354 20.312 0.346 1 97.94 103 ASN A N 1
ATOM 847 C CA . ASN A 1 103 ? 1.795 19.297 -0.604 1 97.94 103 ASN A CA 1
ATOM 848 C C . ASN A 1 103 ? 2.062 19.891 -1.981 1 97.94 103 ASN A C 1
ATOM 850 O O . ASN A 1 103 ? 2.881 19.375 -2.742 1 97.94 103 ASN A O 1
ATOM 854 N N . ASP A 1 104 ? 1.49 21.031 -2.295 1 97.88 104 ASP A N 1
ATOM 855 C CA . ASP A 1 104 ? 1.656 21.656 -3.604 1 97.88 104 ASP A CA 1
ATOM 856 C C . ASP A 1 104 ? 3.086 22.156 -3.795 1 97.88 104 ASP A C 1
ATOM 858 O O . ASP A 1 104 ? 3.504 22.453 -4.918 1 97.88 104 ASP A O 1
ATOM 862 N N . VAL A 1 105 ? 3.781 22.266 -2.764 1 98.5 105 VAL A N 1
ATOM 863 C CA . VAL A 1 105 ? 5.145 22.781 -2.816 1 98.5 105 VAL A CA 1
ATOM 864 C C . VAL A 1 105 ? 6.062 21.766 -3.484 1 98.5 105 VAL A C 1
ATOM 866 O O . VAL A 1 105 ? 6.949 22.125 -4.258 1 98.5 105 VAL A O 1
ATOM 869 N N . TYR A 1 106 ? 5.836 20.484 -3.275 1 98.62 106 TYR A N 1
ATOM 870 C CA . TYR A 1 106 ? 6.867 19.531 -3.678 1 98.62 106 TYR A CA 1
ATOM 871 C C . TYR A 1 106 ? 6.254 18.297 -4.316 1 98.62 106 TYR A C 1
ATOM 873 O O . TYR A 1 106 ? 6.961 17.484 -4.906 1 98.62 106 TYR A O 1
ATOM 881 N N . VAL A 1 107 ? 4.926 18.125 -4.266 1 98.69 107 VAL A N 1
ATOM 882 C CA . VAL A 1 107 ? 4.242 16.938 -4.773 1 98.69 107 VAL A CA 1
ATOM 883 C C . VAL A 1 107 ? 3.566 17.266 -6.105 1 98.69 107 VAL A C 1
ATOM 885 O O . VAL A 1 107 ? 2.877 18.281 -6.223 1 98.69 107 VAL A O 1
ATOM 888 N N . GLY A 1 108 ? 3.793 16.359 -7.09 1 98.31 108 GLY A N 1
ATOM 889 C CA . GLY A 1 108 ? 3.129 16.484 -8.383 1 98.31 108 GLY A CA 1
ATOM 890 C C . GLY A 1 108 ? 1.816 15.734 -8.453 1 98.31 108 GLY A C 1
ATOM 891 O O . GLY A 1 108 ? 0.845 16.219 -9.031 1 98.31 108 GLY A O 1
ATOM 892 N N . SER A 1 109 ? 1.786 14.562 -7.949 1 97.06 109 SER A N 1
ATOM 893 C CA . SER A 1 109 ? 0.556 13.781 -7.867 1 97.06 109 SER A CA 1
ATOM 894 C C . SER A 1 109 ? 0.525 12.93 -6.602 1 97.06 109 SER A C 1
ATOM 896 O O . SER A 1 109 ? 1.571 12.625 -6.023 1 97.06 109 SER A O 1
ATOM 898 N N . MET A 1 110 ? -0.643 12.617 -6.203 1 96.94 110 MET A N 1
ATOM 899 C CA . MET A 1 110 ? -0.874 11.875 -4.969 1 96.94 110 MET A CA 1
ATOM 900 C C . MET A 1 110 ? -2.037 10.898 -5.129 1 96.94 110 MET A C 1
ATOM 902 O O . MET A 1 110 ? -3.053 11.234 -5.738 1 96.94 110 MET A O 1
ATOM 906 N N . GLU A 1 111 ? -1.847 9.719 -4.668 1 96.25 111 GLU A N 1
ATOM 907 C CA . GLU A 1 111 ? -2.902 8.711 -4.586 1 96.25 111 GLU A CA 1
ATOM 908 C C . GLU A 1 111 ? -3.043 8.172 -3.162 1 96.25 111 GLU A C 1
ATOM 910 O O . GLU A 1 111 ? -2.043 7.969 -2.469 1 96.25 111 GLU A O 1
ATOM 915 N N . THR A 1 112 ? -4.277 8.016 -2.75 1 97.12 112 THR A N 1
ATOM 916 C CA . THR A 1 112 ? -4.52 7.57 -1.383 1 97.12 112 THR A CA 1
ATOM 917 C C . THR A 1 112 ? -5.48 6.387 -1.36 1 97.12 112 THR A C 1
ATOM 919 O O . THR A 1 112 ? -6.301 6.23 -2.268 1 97.12 112 THR A O 1
ATOM 922 N N . PHE A 1 113 ? -5.34 5.566 -0.368 1 96.5 113 PHE A N 1
ATOM 923 C CA . PHE A 1 113 ? -6.301 4.496 -0.121 1 96.5 113 PHE A CA 1
ATOM 924 C C . PHE A 1 113 ? -6.262 4.059 1.338 1 96.5 113 PHE A C 1
ATOM 926 O O . PHE A 1 113 ? -5.352 4.438 2.08 1 96.5 113 PHE A O 1
ATOM 933 N N . ILE A 1 114 ? -7.277 3.34 1.769 1 97.56 114 ILE A N 1
ATOM 934 C CA . ILE A 1 114 ? -7.449 2.928 3.158 1 97.56 114 ILE A CA 1
ATOM 935 C C . ILE A 1 114 ? -7.535 1.406 3.238 1 97.56 114 ILE A C 1
ATOM 937 O O . ILE A 1 114 ? -8.195 0.77 2.414 1 97.56 114 ILE A O 1
ATOM 941 N N . VAL A 1 115 ? -6.844 0.864 4.18 1 98 115 VAL A N 1
ATOM 942 C CA . VAL A 1 115 ? -6.887 -0.568 4.453 1 98 115 VAL A CA 1
ATOM 943 C C . VAL A 1 115 ? -7.301 -0.806 5.902 1 98 115 VAL A C 1
ATOM 945 O O . VAL A 1 115 ? -6.641 -0.332 6.828 1 98 115 VAL A O 1
ATOM 948 N N . ASP A 1 116 ? -8.414 -1.485 6.055 1 97.94 116 ASP A N 1
ATOM 949 C CA . ASP A 1 116 ? -8.812 -1.985 7.367 1 97.94 116 ASP A CA 1
ATOM 950 C C . ASP A 1 116 ? -8.164 -3.332 7.664 1 97.94 116 ASP A C 1
ATOM 952 O O . ASP A 1 116 ? -8.344 -4.297 6.918 1 97.94 116 ASP A O 1
ATOM 956 N N . GLU A 1 117 ? -7.492 -3.441 8.766 1 97.44 117 GLU A N 1
ATOM 957 C CA . GLU A 1 117 ? -6.688 -4.621 9.078 1 97.44 117 GLU A CA 1
ATOM 958 C C . GLU A 1 117 ? -7.57 -5.844 9.312 1 97.44 117 GLU A C 1
ATOM 960 O O . GLU A 1 117 ? -7.09 -6.977 9.289 1 97.44 117 GLU A O 1
ATOM 965 N N . SER A 1 118 ? -8.859 -5.594 9.57 1 97.06 118 SER A N 1
ATOM 966 C CA . SER A 1 118 ? -9.773 -6.719 9.742 1 97.06 118 SER A CA 1
ATOM 967 C C . SER A 1 118 ? -9.977 -7.473 8.43 1 97.06 118 SER A C 1
ATOM 969 O O . SER A 1 118 ? -10.508 -8.586 8.43 1 97.06 118 SER A O 1
ATOM 971 N N . ASP A 1 119 ? -9.492 -6.898 7.344 1 97.75 119 ASP A N 1
ATOM 972 C CA . ASP A 1 119 ? -9.633 -7.48 6.012 1 97.75 119 ASP A CA 1
ATOM 973 C C . ASP A 1 119 ? -8.5 -8.453 5.711 1 97.75 119 ASP A C 1
ATOM 975 O O . ASP A 1 119 ? -8.516 -9.133 4.688 1 97.75 119 ASP A O 1
ATOM 979 N N . LYS A 1 120 ? -7.59 -8.547 6.625 1 97.75 120 LYS A N 1
ATOM 980 C CA . LYS A 1 120 ? -6.34 -9.258 6.363 1 97.75 120 LYS A CA 1
ATOM 981 C C . LYS A 1 120 ? -6.508 -10.758 6.57 1 97.75 120 LYS A C 1
ATOM 983 O O . LYS A 1 120 ? -7.094 -11.188 7.562 1 97.75 120 LYS A O 1
ATOM 988 N N . LYS A 1 121 ? -6.039 -11.469 5.676 1 97.12 121 LYS A N 1
ATOM 989 C CA . LYS A 1 121 ? -5.852 -12.914 5.766 1 97.12 121 LYS A CA 1
ATOM 990 C C . LYS A 1 121 ? -4.402 -13.297 5.48 1 97.12 121 LYS A C 1
ATOM 992 O O . LYS A 1 121 ? -3.879 -13 4.402 1 97.12 121 LYS A O 1
ATOM 997 N N . THR A 1 122 ? -3.75 -13.906 6.426 1 97.62 122 THR A N 1
ATOM 998 C CA . THR A 1 122 ? -2.41 -14.43 6.188 1 97.62 122 THR A CA 1
ATOM 999 C C . THR A 1 122 ? -2.477 -15.836 5.594 1 97.62 122 THR A C 1
ATOM 1001 O O . THR A 1 122 ? -2.936 -16.766 6.254 1 97.62 122 THR A O 1
ATOM 1004 N N . LEU A 1 123 ? -2.018 -15.969 4.395 1 97.5 123 LEU A N 1
ATOM 1005 C CA . LEU A 1 123 ? -2.133 -17.25 3.707 1 97.5 123 LEU A CA 1
ATOM 1006 C C . LEU A 1 123 ? -0.862 -18.078 3.875 1 97.5 123 LEU A C 1
ATOM 1008 O O . LEU A 1 1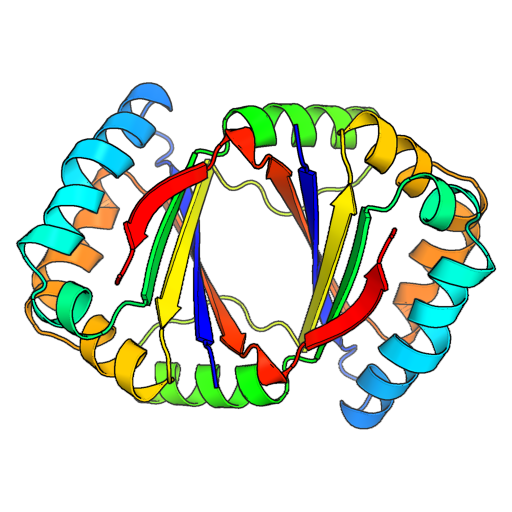23 ? -0.883 -19.297 3.709 1 97.5 123 LEU A O 1
ATOM 1012 N N . PHE A 1 124 ? 0.234 -17.406 4.086 1 97.88 124 PHE A N 1
ATOM 1013 C CA . PHE A 1 124 ? 1.518 -18.078 4.266 1 97.88 124 PHE A CA 1
ATOM 1014 C C . PHE A 1 124 ? 2.432 -17.266 5.172 1 97.88 124 PHE A C 1
ATOM 1016 O O . PHE A 1 124 ? 2.473 -16.031 5.074 1 97.88 124 PHE A O 1
ATOM 1023 N N . SER A 1 125 ? 3.121 -17.875 6.082 1 96.75 125 SER A N 1
ATOM 1024 C CA . SER A 1 125 ? 4.168 -17.281 6.914 1 96.75 125 SER A CA 1
ATOM 1025 C C . SER A 1 125 ? 5.289 -18.297 7.18 1 96.75 125 SER A C 1
ATOM 1027 O O . SER A 1 125 ? 5.031 -19.406 7.641 1 96.75 125 SER A O 1
ATOM 1029 N N . SER A 1 126 ? 6.473 -17.797 6.793 1 90 126 SER A N 1
ATOM 1030 C CA . SER A 1 126 ? 7.59 -18.703 7.031 1 90 126 SER A CA 1
ATOM 1031 C C . SER A 1 126 ? 8.008 -18.688 8.492 1 90 126 SER A C 1
ATOM 1033 O O . SER A 1 126 ? 7.891 -17.656 9.172 1 90 126 SER A O 1
ATOM 1035 N N . GLN A 1 127 ? 8.008 -19.734 9.359 1 67.5 127 GLN A N 1
ATOM 1036 C CA . GLN A 1 127 ? 8.398 -19.891 10.758 1 67.5 127 GLN A CA 1
ATOM 1037 C C . GLN A 1 127 ? 9.828 -19.391 10.984 1 67.5 127 GLN A C 1
ATOM 1039 O O . GLN A 1 127 ? 10.656 -19.422 10.078 1 67.5 127 GLN A O 1
ATOM 1044 N N . MET B 1 1 ? 17.656 -6.973 3.547 1 83.38 1 MET B N 1
ATOM 1045 C CA . MET B 1 1 ? 16.719 -5.879 3.297 1 83.38 1 MET B CA 1
ATOM 1046 C C . MET B 1 1 ? 15.367 -6.418 2.854 1 83.38 1 MET B C 1
ATOM 1048 O O . MET B 1 1 ? 15.289 -7.238 1.937 1 83.38 1 MET B O 1
ATOM 1052 N N . VAL B 1 2 ? 14.352 -6.262 3.742 1 96.94 2 VAL B N 1
ATOM 1053 C CA . VAL B 1 2 ? 13.016 -6.805 3.504 1 96.94 2 VAL B CA 1
ATOM 1054 C C . VAL B 1 2 ? 12.32 -5.996 2.414 1 96.94 2 VAL B C 1
ATOM 1056 O O . VAL B 1 2 ? 12.43 -4.766 2.377 1 96.94 2 VAL B O 1
ATOM 1059 N N . VAL B 1 3 ? 11.734 -6.738 1.463 1 98.12 3 VAL B N 1
ATOM 1060 C CA . VAL B 1 3 ? 11.008 -6.129 0.355 1 98.12 3 VAL B CA 1
ATOM 1061 C C . VAL B 1 3 ? 9.547 -6.57 0.388 1 98.12 3 VAL B C 1
ATOM 1063 O O . VAL B 1 3 ? 9.258 -7.754 0.573 1 98.12 3 VAL B O 1
ATOM 1066 N N . ARG B 1 4 ? 8.719 -5.629 0.199 1 98.38 4 ARG B N 1
ATOM 1067 C CA . ARG B 1 4 ? 7.293 -5.918 0.072 1 98.38 4 ARG B CA 1
ATOM 1068 C C . ARG B 1 4 ? 6.785 -5.582 -1.326 1 98.38 4 ARG B C 1
ATOM 1070 O O . ARG B 1 4 ? 7.043 -4.488 -1.836 1 98.38 4 ARG B O 1
ATOM 1077 N N . TYR B 1 5 ? 6.188 -6.609 -1.943 1 98.31 5 TYR B N 1
ATOM 1078 C CA . TYR B 1 5 ? 5.523 -6.453 -3.232 1 98.31 5 TYR B CA 1
ATOM 1079 C C . TYR B 1 5 ? 4.012 -6.348 -3.059 1 98.31 5 TYR B C 1
ATOM 1081 O O . TYR B 1 5 ? 3.369 -7.293 -2.594 1 98.31 5 TYR B O 1
ATOM 1089 N N . TYR B 1 6 ? 3.49 -5.141 -3.398 1 98.19 6 TYR B N 1
ATOM 1090 C CA . TYR B 1 6 ? 2.061 -4.871 -3.289 1 98.19 6 TYR B CA 1
ATOM 1091 C C . TYR B 1 6 ? 1.357 -5.105 -4.621 1 98.19 6 TYR B C 1
ATOM 1093 O O . TYR B 1 6 ? 1.825 -4.645 -5.664 1 98.19 6 TYR B O 1
ATOM 1101 N N . ILE B 1 7 ? 0.285 -5.797 -4.566 1 98.31 7 ILE B N 1
ATOM 1102 C CA . ILE B 1 7 ? -0.575 -6.047 -5.719 1 98.31 7 ILE B CA 1
ATOM 1103 C C . ILE B 1 7 ? -1.998 -5.59 -5.41 1 98.31 7 ILE B C 1
ATOM 1105 O O . ILE B 1 7 ? -2.68 -6.184 -4.57 1 98.31 7 ILE B O 1
ATOM 1109 N N . CYS B 1 8 ? -2.418 -4.559 -6.074 1 97.88 8 CYS B N 1
ATOM 1110 C CA . CYS B 1 8 ? -3.744 -3.984 -5.871 1 97.88 8 CYS B CA 1
ATOM 1111 C C . CYS B 1 8 ? -4.688 -4.375 -7 1 97.88 8 CYS B C 1
ATOM 1113 O O . CYS B 1 8 ? -4.352 -4.215 -8.18 1 97.88 8 CYS B O 1
ATOM 1115 N N . LEU B 1 9 ? -5.848 -4.852 -6.598 1 98.38 9 LEU B N 1
ATOM 1116 C CA . LEU B 1 9 ? -6.727 -5.473 -7.582 1 98.38 9 LEU B CA 1
ATOM 1117 C C . LEU B 1 9 ? -8.102 -4.809 -7.578 1 98.38 9 LEU B C 1
ATOM 1119 O O . LEU B 1 9 ? -8.625 -4.473 -6.516 1 98.38 9 LEU B O 1
ATOM 1123 N N . LYS B 1 10 ? -8.633 -4.676 -8.766 1 97.88 10 LYS B N 1
ATOM 1124 C CA . LYS B 1 10 ? -10.047 -4.387 -8.984 1 97.88 10 LYS B CA 1
ATOM 1125 C C . LYS B 1 10 ? -10.75 -5.559 -9.664 1 97.88 10 LYS B C 1
ATOM 1127 O O . LYS B 1 10 ? -10.227 -6.129 -10.625 1 97.88 10 LYS B O 1
ATOM 1132 N N . LYS B 1 11 ? -11.875 -5.926 -9.141 1 98.44 11 LYS B N 1
ATOM 1133 C CA . LYS B 1 11 ? -12.594 -7.047 -9.734 1 98.44 11 LYS B CA 1
ATOM 1134 C C . LYS B 1 11 ? -13.055 -6.715 -11.148 1 98.44 11 LYS B C 1
ATOM 1136 O O . LYS B 1 11 ? -13.219 -5.543 -11.492 1 98.44 11 LYS B O 1
ATOM 1141 N N . ARG B 1 12 ? -13.273 -7.754 -11.984 1 98.31 12 ARG B N 1
ATOM 1142 C CA . ARG B 1 12 ? -13.977 -7.578 -13.25 1 98.31 12 ARG B CA 1
ATOM 1143 C C . ARG B 1 12 ? -15.367 -6.988 -13.031 1 98.31 12 ARG B C 1
ATOM 1145 O O . ARG B 1 12 ? -16.047 -7.344 -12.07 1 98.31 12 ARG B O 1
ATOM 1152 N N . GLU B 1 13 ? -15.797 -6.203 -14.023 1 97.69 13 GLU B N 1
ATOM 1153 C CA . GLU B 1 13 ? -17.078 -5.512 -13.883 1 97.69 13 GLU B CA 1
ATOM 1154 C C . GLU B 1 13 ? -18.25 -6.496 -13.922 1 97.69 13 GLU B C 1
ATOM 1156 O O . GLU B 1 13 ? -19.297 -6.242 -13.328 1 97.69 13 GLU B O 1
ATOM 1161 N N . ASP B 1 14 ? -18.016 -7.625 -14.531 1 98.38 14 ASP B N 1
ATOM 1162 C CA . ASP B 1 14 ? -19.125 -8.539 -14.781 1 98.38 14 ASP B CA 1
ATOM 1163 C C . ASP B 1 14 ? -19.188 -9.633 -13.711 1 98.38 14 ASP B C 1
ATOM 1165 O O . ASP B 1 14 ? -19.938 -10.594 -13.844 1 98.38 14 ASP B O 1
ATOM 1169 N N . VAL B 1 15 ? -18.406 -9.555 -12.633 1 98.19 15 VAL B N 1
ATOM 1170 C CA . VAL B 1 15 ? -18.484 -10.539 -11.562 1 98.19 15 VAL B CA 1
ATOM 1171 C C . VAL B 1 15 ? -18.906 -9.859 -10.258 1 98.19 15 VAL B C 1
ATOM 1173 O O . VAL B 1 15 ? -18.703 -8.656 -10.094 1 98.19 15 VAL B O 1
ATOM 1176 N N . THR B 1 16 ? -19.484 -10.625 -9.336 1 97.81 16 THR B N 1
ATOM 1177 C CA . THR B 1 16 ? -19.875 -10.102 -8.023 1 97.81 16 THR B CA 1
ATOM 1178 C C . THR B 1 16 ? -18.672 -10.062 -7.086 1 97.81 16 THR B C 1
ATOM 1180 O O . THR B 1 16 ? -17.688 -10.773 -7.301 1 97.81 16 THR B O 1
ATOM 1183 N N . LEU B 1 17 ? -18.812 -9.273 -6.109 1 97.31 17 LEU B N 1
ATOM 1184 C CA . LEU B 1 17 ? -17.766 -9.227 -5.09 1 97.31 17 LEU B CA 1
ATOM 1185 C C . LEU B 1 17 ? -17.609 -10.578 -4.398 1 97.31 17 LEU B C 1
ATOM 1187 O O . LEU B 1 17 ? -16.5 -11 -4.086 1 97.31 17 LEU B O 1
ATOM 1191 N N . GLU B 1 18 ? -18.75 -11.203 -4.176 1 97.69 18 GLU B N 1
ATOM 1192 C CA . GLU B 1 18 ? -18.734 -12.508 -3.527 1 97.69 18 GLU B CA 1
ATOM 1193 C C . GLU B 1 18 ? -17.922 -13.516 -4.344 1 97.69 18 GLU B C 1
ATOM 1195 O O . GLU B 1 18 ? -17.062 -14.219 -3.807 1 97.69 18 GLU B O 1
ATOM 1200 N N . TYR B 1 19 ? -18.203 -13.539 -5.602 1 98.44 19 TYR B N 1
ATOM 1201 C CA . TYR B 1 19 ? -17.453 -14.422 -6.484 1 98.44 19 TYR B CA 1
ATOM 1202 C C . TYR B 1 19 ? -15.969 -14.062 -6.48 1 98.44 19 TYR B C 1
ATOM 1204 O O . TYR B 1 19 ? -15.109 -14.938 -6.375 1 98.44 19 TYR B O 1
ATOM 1212 N N . PHE B 1 20 ? -15.68 -12.789 -6.621 1 98.69 20 PHE B N 1
ATOM 1213 C CA . PHE B 1 20 ? -14.312 -12.281 -6.656 1 98.69 20 PHE B CA 1
ATOM 1214 C C . PHE B 1 20 ? -13.523 -12.758 -5.441 1 98.69 20 PHE B C 1
ATOM 1216 O O . PHE B 1 20 ? -12.461 -13.359 -5.578 1 98.69 20 PHE B O 1
ATOM 1223 N N . TYR B 1 21 ? -14.062 -12.617 -4.258 1 98.06 21 TYR B N 1
ATOM 1224 C CA . TYR B 1 21 ? -13.344 -12.953 -3.035 1 98.06 21 TYR B CA 1
ATOM 1225 C C . TYR B 1 21 ? -13.188 -14.469 -2.896 1 98.06 21 TYR B C 1
ATOM 1227 O O . TYR B 1 21 ? -12.148 -14.945 -2.434 1 98.06 21 TYR B O 1
ATOM 1235 N N . HIS B 1 22 ? -14.234 -15.164 -3.242 1 98.12 22 HIS B N 1
ATOM 1236 C CA . HIS B 1 22 ? -14.141 -16.625 -3.193 1 98.12 22 HIS B CA 1
ATOM 1237 C C . HIS B 1 22 ? -13.016 -17.125 -4.094 1 98.12 22 HIS B C 1
ATOM 1239 O O . HIS B 1 22 ? -12.156 -17.891 -3.652 1 98.12 22 HIS B O 1
ATOM 1245 N N . TYR B 1 23 ? -13.031 -16.703 -5.32 1 98.75 23 TYR B N 1
ATOM 1246 C CA . TYR B 1 23 ? -12.023 -17.141 -6.281 1 98.75 23 TYR B CA 1
ATOM 1247 C C . TYR B 1 23 ? -10.625 -16.719 -5.852 1 98.75 23 TYR B C 1
ATOM 1249 O O . TYR B 1 23 ? -9.688 -17.516 -5.887 1 98.75 23 TYR B O 1
ATOM 1257 N N . TYR B 1 24 ? -10.523 -15.484 -5.453 1 98.62 24 TYR B N 1
ATOM 1258 C CA . TYR B 1 24 ? -9.281 -14.852 -5.035 1 98.62 24 TYR B CA 1
ATOM 1259 C C . TYR B 1 24 ? -8.602 -15.648 -3.928 1 98.62 24 TYR B C 1
ATOM 1261 O O . TYR B 1 24 ? -7.422 -15.977 -4.027 1 98.62 24 TYR B O 1
ATOM 1269 N N . GLU B 1 25 ? -9.305 -15.977 -2.98 1 98 25 GLU B N 1
ATOM 1270 C CA . GLU B 1 25 ? -8.75 -16.641 -1.8 1 98 25 GLU B CA 1
ATOM 1271 C C . GLU B 1 25 ? -8.641 -18.141 -2.004 1 98 25 GLU B C 1
ATOM 1273 O O . GLU B 1 25 ? -7.57 -18.719 -1.817 1 98 25 GLU B O 1
ATOM 1278 N N . HIS B 1 26 ? -9.703 -18.781 -2.518 1 98.12 26 HIS B N 1
ATOM 1279 C CA . HIS B 1 26 ? -9.805 -20.234 -2.408 1 98.12 26 HIS B CA 1
ATOM 1280 C C . HIS B 1 26 ? -9.352 -20.922 -3.691 1 98.12 26 HIS B C 1
ATOM 1282 O O . HIS B 1 26 ? -9.117 -22.125 -3.705 1 98.12 26 HIS B O 1
ATOM 1288 N N . VAL B 1 27 ? -9.227 -20.172 -4.703 1 98.56 27 VAL B N 1
ATOM 1289 C CA . VAL B 1 27 ? -8.758 -20.766 -5.949 1 98.56 27 VAL B CA 1
ATOM 1290 C C . VAL B 1 27 ? -7.395 -20.172 -6.32 1 98.56 27 VAL B C 1
ATOM 1292 O O . VAL B 1 27 ? -6.379 -20.875 -6.293 1 98.56 27 VAL B O 1
ATOM 1295 N N . HIS B 1 28 ? -7.309 -18.875 -6.527 1 98.56 28 HIS B N 1
ATOM 1296 C CA . HIS B 1 28 ? -6.09 -18.234 -7.004 1 98.56 28 HIS B CA 1
ATOM 1297 C C . HIS B 1 28 ? -4.977 -18.328 -5.965 1 98.56 28 HIS B C 1
ATOM 1299 O O . HIS B 1 28 ? -3.852 -18.719 -6.285 1 98.56 28 HIS B O 1
ATOM 1305 N N . GLY B 1 29 ? -5.316 -17.906 -4.707 1 98.25 29 GLY B N 1
ATOM 1306 C CA . GLY B 1 29 ? -4.324 -17.969 -3.646 1 98.25 29 GLY B CA 1
ATOM 1307 C C . GLY B 1 29 ? -3.773 -19.359 -3.428 1 98.25 29 GLY B C 1
ATOM 1308 O O . GLY B 1 29 ? -2.566 -19.547 -3.254 1 98.25 29 GLY B O 1
ATOM 1309 N N . LYS B 1 30 ? -4.684 -20.312 -3.467 1 97.69 30 LYS B N 1
ATOM 1310 C CA . LYS B 1 30 ? -4.281 -21.719 -3.307 1 97.69 30 LYS B CA 1
ATOM 1311 C C . LYS B 1 30 ? -3.404 -22.172 -4.469 1 97.69 30 LYS B C 1
ATOM 1313 O O . LYS B 1 30 ? -2.408 -22.875 -4.26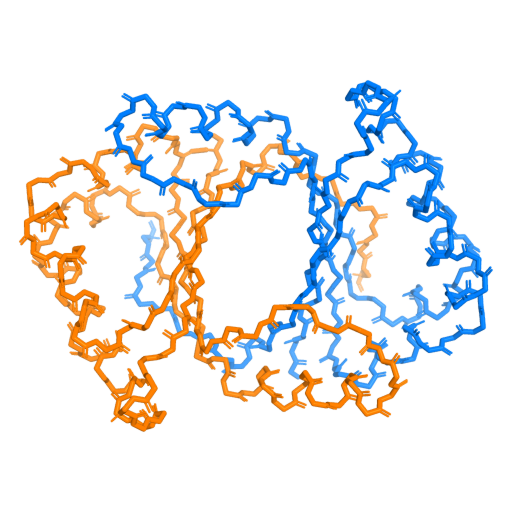2 1 97.69 30 LYS B O 1
ATOM 1318 N N . MET B 1 31 ? -3.75 -21.812 -5.652 1 98.19 31 MET B N 1
ATOM 1319 C CA . MET B 1 31 ? -2.967 -22.156 -6.836 1 98.19 31 MET B CA 1
ATOM 1320 C C . MET B 1 31 ? -1.549 -21.609 -6.727 1 98.19 31 MET B C 1
ATOM 1322 O O . MET B 1 31 ? -0.581 -22.312 -7.012 1 98.19 31 MET B O 1
ATOM 1326 N N . PHE B 1 32 ? -1.358 -20.344 -6.316 1 98.69 32 PHE B N 1
ATOM 1327 C CA . PHE B 1 32 ? -0.063 -19.688 -6.164 1 98.69 32 PHE B CA 1
ATOM 1328 C C . PHE B 1 32 ? 0.833 -20.469 -5.215 1 98.69 32 PHE B C 1
ATOM 1330 O O . PHE B 1 32 ? 1.978 -20.781 -5.555 1 98.69 32 PHE B O 1
ATOM 1337 N N . LEU B 1 33 ? 0.284 -20.906 -4.121 1 98.06 33 LEU B N 1
ATOM 1338 C CA . LEU B 1 33 ? 1.087 -21.578 -3.104 1 98.06 33 LEU B CA 1
ATOM 1339 C C . LEU B 1 33 ? 1.343 -23.031 -3.486 1 98.06 33 LEU B C 1
ATOM 1341 O O . LEU B 1 33 ? 2.426 -23.562 -3.232 1 98.06 33 LEU B O 1
ATOM 1345 N N . ASP B 1 34 ? 0.396 -23.656 -4.148 1 97.81 34 ASP B N 1
ATOM 1346 C CA . ASP B 1 34 ? 0.498 -25.078 -4.453 1 97.81 34 ASP B CA 1
ATOM 1347 C C . ASP B 1 34 ? 1.344 -25.312 -5.703 1 97.81 34 ASP B C 1
ATOM 1349 O O . ASP B 1 34 ? 2.035 -26.328 -5.812 1 97.81 34 ASP B O 1
ATOM 1353 N N . GLU B 1 35 ? 1.335 -24.344 -6.59 1 97.94 35 GLU B N 1
ATOM 1354 C CA . GLU B 1 35 ? 1.885 -24.672 -7.906 1 97.94 35 GLU B CA 1
ATOM 1355 C C . GLU B 1 35 ? 3.178 -23.906 -8.164 1 97.94 35 GLU B C 1
ATOM 1357 O O . GLU B 1 35 ? 3.855 -24.141 -9.164 1 97.94 35 GLU B O 1
ATOM 1362 N N . VAL B 1 36 ? 3.514 -22.984 -7.297 1 98.5 36 VAL B N 1
ATOM 1363 C CA . VAL B 1 36 ? 4.754 -22.234 -7.453 1 98.5 36 VAL B CA 1
ATOM 1364 C C . VAL B 1 36 ? 5.723 -22.594 -6.332 1 98.5 36 VAL B C 1
ATOM 1366 O O . VAL B 1 36 ? 5.766 -21.922 -5.293 1 98.5 36 VAL B O 1
ATOM 1369 N N . PRO B 1 37 ? 6.527 -23.578 -6.52 1 98.12 37 PRO B N 1
ATOM 1370 C CA . PRO B 1 37 ? 7.449 -23.984 -5.457 1 98.12 37 PRO B CA 1
ATOM 1371 C C . PRO B 1 37 ? 8.367 -22.859 -5.004 1 98.12 37 PRO B C 1
ATOM 1373 O O . PRO B 1 37 ? 8.727 -22.766 -3.828 1 98.12 37 PRO B O 1
ATOM 1376 N N . GLU B 1 38 ? 8.719 -21.969 -5.895 1 98.56 38 GLU B N 1
ATOM 1377 C CA . GLU B 1 38 ? 9.586 -20.844 -5.586 1 98.56 38 GLU B CA 1
ATOM 1378 C C . GLU B 1 38 ? 8.945 -19.922 -4.543 1 98.56 38 GLU B C 1
ATOM 1380 O O . GLU B 1 38 ? 9.641 -19.234 -3.803 1 98.56 38 GLU B O 1
ATOM 1385 N N . ALA B 1 39 ? 7.578 -19.875 -4.496 1 98.44 39 ALA B N 1
ATOM 1386 C CA . ALA B 1 39 ? 6.895 -19.062 -3.5 1 98.44 39 ALA B CA 1
ATOM 1387 C C . ALA B 1 39 ? 7.199 -19.547 -2.086 1 98.44 39 ALA B C 1
ATOM 1389 O O . ALA B 1 39 ? 7.719 -18.797 -1.26 1 98.44 39 ALA B O 1
ATOM 1390 N N . LYS B 1 40 ? 7.066 -20.781 -1.834 1 96 40 LYS B N 1
ATOM 1391 C CA . LYS B 1 40 ? 7.277 -21.328 -0.499 1 96 40 LYS B CA 1
ATOM 1392 C C . LYS B 1 40 ? 8.742 -21.25 -0.097 1 96 40 LYS B C 1
ATOM 1394 O O . LYS B 1 40 ? 9.062 -21.109 1.085 1 96 40 LYS B O 1
ATOM 1399 N N . GLU B 1 41 ? 9.586 -21.281 -1.055 1 97.75 41 GLU B N 1
ATOM 1400 C CA . GLU B 1 41 ? 11.023 -21.266 -0.802 1 97.75 41 GLU B CA 1
ATOM 1401 C C . GLU B 1 41 ? 11.516 -19.859 -0.464 1 97.75 41 GLU B C 1
ATOM 1403 O O . GLU B 1 41 ? 12.539 -19.703 0.202 1 97.75 41 GLU B O 1
ATOM 1408 N N . ASN B 1 42 ? 10.742 -18.844 -0.927 1 98.5 42 ASN B N 1
ATOM 1409 C CA . ASN B 1 42 ? 11.336 -17.516 -0.903 1 98.5 42 ASN B CA 1
ATOM 1410 C C . ASN B 1 42 ? 10.477 -16.531 -0.121 1 98.5 42 ASN B C 1
ATOM 1412 O O . ASN B 1 42 ? 10.953 -15.477 0.3 1 98.5 42 ASN B O 1
ATOM 1416 N N . LEU B 1 43 ? 9.258 -16.859 0.142 1 98.62 43 LEU B N 1
ATOM 1417 C CA . LEU B 1 43 ? 8.367 -15.969 0.875 1 98.62 43 LEU B CA 1
ATOM 1418 C C . LEU B 1 43 ? 8.688 -15.992 2.365 1 98.62 43 LEU B C 1
ATOM 1420 O O . LEU B 1 43 ? 8.953 -17.047 2.934 1 98.62 43 LEU B O 1
ATOM 1424 N N . ILE B 1 44 ? 8.68 -14.828 2.922 1 98.62 44 ILE B N 1
ATOM 1425 C CA . ILE B 1 44 ? 8.555 -14.719 4.371 1 98.62 44 ILE B CA 1
ATOM 1426 C C . ILE B 1 44 ? 7.078 -14.734 4.762 1 98.62 44 ILE B C 1
ATOM 1428 O O . ILE B 1 44 ? 6.684 -15.422 5.707 1 98.62 44 ILE B O 1
ATOM 1432 N N . LYS B 1 45 ? 6.289 -14.008 4.031 1 98.5 45 LYS B N 1
ATOM 1433 C CA . LYS B 1 45 ? 4.859 -13.891 4.285 1 98.5 45 LYS B CA 1
ATOM 1434 C C . LYS B 1 45 ? 4.086 -13.633 2.996 1 98.5 45 LYS B C 1
ATOM 1436 O O . LYS B 1 45 ? 4.59 -12.961 2.092 1 98.5 45 LYS B O 1
ATOM 1441 N N . TYR B 1 46 ? 2.91 -14.141 2.918 1 98.75 46 TYR B N 1
ATOM 1442 C CA . TYR B 1 46 ? 1.932 -13.852 1.877 1 98.75 46 TYR B CA 1
ATOM 1443 C C . TYR B 1 46 ? 0.568 -13.539 2.482 1 98.75 46 TYR B C 1
ATOM 1445 O O . TYR B 1 46 ? -0.024 -14.383 3.16 1 98.75 46 TYR B O 1
ATOM 1453 N N . GLU B 1 47 ? 0.093 -12.328 2.219 1 98.62 47 GLU B N 1
ATOM 1454 C CA . GLU B 1 47 ? -1.163 -11.844 2.785 1 98.62 47 GLU B CA 1
ATOM 1455 C C . GLU B 1 47 ? -2.109 -11.359 1.69 1 98.62 47 GLU B C 1
ATOM 1457 O O . GLU B 1 47 ? -1.672 -10.766 0.699 1 98.62 47 GLU B O 1
ATOM 1462 N N . GLN B 1 48 ? -3.393 -11.641 1.951 1 98.56 48 GLN B N 1
ATOM 1463 C CA . GLN B 1 48 ? -4.465 -11.016 1.184 1 98.56 48 GLN B CA 1
ATOM 1464 C C . GLN B 1 48 ? -5.301 -10.094 2.061 1 98.56 48 GLN B C 1
ATOM 1466 O O . GLN B 1 48 ? -5.648 -10.438 3.189 1 98.56 48 GLN B O 1
ATOM 1471 N N . HIS B 1 49 ? -5.562 -8.953 1.592 1 98.19 49 HIS B N 1
ATOM 1472 C CA . HIS B 1 49 ? -6.539 -8.039 2.178 1 98.19 49 HIS B CA 1
ATOM 1473 C C . HIS B 1 49 ? -7.801 -7.965 1.327 1 98.19 49 HIS B C 1
ATOM 1475 O O . HIS B 1 49 ? -7.773 -7.43 0.215 1 98.19 49 HIS B O 1
ATOM 1481 N N . HIS B 1 50 ? -8.836 -8.539 1.904 1 97.25 50 HIS B N 1
ATOM 1482 C CA . HIS B 1 50 ? -10.133 -8.438 1.252 1 97.25 50 HIS B CA 1
ATOM 1483 C C . HIS B 1 50 ? -10.82 -7.125 1.601 1 97.25 50 HIS B C 1
ATOM 1485 O O . HIS B 1 50 ? -11.438 -7.004 2.664 1 97.25 50 HIS B O 1
ATOM 1491 N N . LEU B 1 51 ? -10.727 -6.164 0.975 1 97.19 51 LEU B N 1
ATOM 1492 C CA . LEU B 1 51 ? -10.969 -4.762 1.294 1 97.19 51 LEU B CA 1
ATOM 1493 C C . LEU B 1 51 ? -12.469 -4.488 1.423 1 97.19 51 LEU B C 1
ATOM 1495 O O . LEU B 1 51 ? -12.961 -3.467 0.939 1 97.19 51 LEU B O 1
ATOM 1499 N N . LYS B 1 52 ? -13.156 -5.473 2.062 1 94.81 52 LYS B N 1
ATOM 1500 C CA . LYS B 1 52 ? -14.578 -5.25 2.303 1 94.81 52 LYS B CA 1
ATOM 1501 C C . LYS B 1 52 ? -14.797 -4.133 3.318 1 94.81 52 LYS B C 1
ATOM 1503 O O . LYS B 1 52 ? -15.531 -3.178 3.051 1 94.81 52 LYS B O 1
ATOM 1508 N N . GLU B 1 53 ? -14.219 -4.262 4.484 1 95.06 53 GLU B N 1
ATOM 1509 C CA . GLU B 1 53 ? -14.312 -3.229 5.512 1 95.06 53 GLU B CA 1
ATOM 1510 C C . GLU B 1 53 ? -13.625 -1.942 5.062 1 95.06 53 GLU B C 1
ATOM 1512 O O . GLU B 1 53 ? -14.078 -0.844 5.395 1 95.06 53 GLU B O 1
ATOM 1517 N N . SER B 1 54 ? -12.633 -2.064 4.281 1 96.12 54 SER B N 1
ATOM 1518 C CA . SER B 1 54 ? -11.914 -0.919 3.734 1 96.12 54 SER B CA 1
ATOM 1519 C C . SER B 1 54 ? -12.812 -0.095 2.814 1 96.12 54 SER B C 1
ATOM 1521 O O . SER B 1 54 ? -12.688 1.13 2.754 1 96.12 54 SER B O 1
ATOM 1523 N N . ARG B 1 55 ? -13.625 -0.787 2.113 1 94.62 55 ARG B N 1
ATOM 1524 C CA . ARG B 1 55 ? -14.57 -0.088 1.248 1 94.62 55 ARG B CA 1
ATOM 1525 C C . ARG B 1 55 ? -15.508 0.791 2.062 1 94.62 55 ARG B C 1
ATOM 1527 O O . ARG B 1 55 ? -15.828 1.913 1.661 1 94.62 55 ARG B O 1
ATOM 1534 N N . LYS B 1 56 ? -15.961 0.289 3.137 1 94.25 56 LYS B N 1
ATOM 1535 C CA . LYS B 1 56 ? -16.797 1.083 4.031 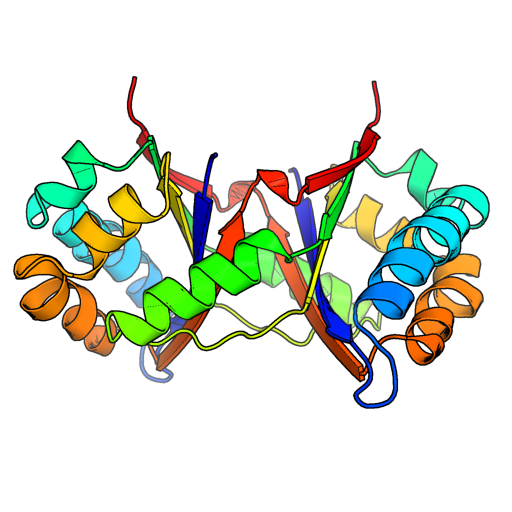1 94.25 56 LYS B CA 1
ATOM 1536 C C . LYS B 1 56 ? -16.047 2.299 4.559 1 94.25 56 LYS B C 1
ATOM 1538 O O . LYS B 1 56 ? -16.594 3.402 4.613 1 94.25 56 LYS B O 1
ATOM 1543 N N . ALA B 1 57 ? -14.836 2.025 4.93 1 94.19 57 ALA B N 1
ATOM 1544 C CA . ALA B 1 57 ? -13.969 3.104 5.406 1 94.19 57 ALA B CA 1
ATOM 1545 C C . ALA B 1 57 ? -13.789 4.172 4.328 1 94.19 57 ALA B C 1
ATOM 1547 O O . ALA B 1 57 ? -13.852 5.371 4.617 1 94.19 57 ALA B O 1
ATOM 1548 N N . ARG B 1 58 ? -13.578 3.77 3.131 1 94.38 58 ARG B N 1
ATOM 1549 C CA . ARG B 1 58 ? -13.445 4.688 2.002 1 94.38 58 ARG B CA 1
ATOM 1550 C C . ARG B 1 58 ? -14.703 5.531 1.834 1 94.38 58 ARG B C 1
ATOM 1552 O O . ARG B 1 58 ? -14.617 6.746 1.623 1 94.38 58 ARG B O 1
ATOM 1559 N N . GLU B 1 59 ? -15.789 4.926 1.922 1 94.19 59 GLU B N 1
ATOM 1560 C CA . GLU B 1 59 ? -17.047 5.645 1.787 1 94.19 59 GLU B CA 1
ATOM 1561 C C . GLU B 1 59 ? -17.203 6.695 2.881 1 94.19 59 GLU B C 1
ATOM 1563 O O . GLU B 1 59 ? -17.688 7.801 2.623 1 94.19 59 GLU B O 1
ATOM 1568 N N . MET B 1 60 ? -16.828 6.352 4.07 1 94.62 60 MET B N 1
ATOM 1569 C CA . MET B 1 60 ? -16.859 7.297 5.184 1 94.62 60 MET B CA 1
ATOM 1570 C C . MET B 1 60 ? -15.961 8.5 4.91 1 94.62 60 MET B C 1
ATOM 1572 O O . MET B 1 60 ? -16.344 9.641 5.16 1 94.62 60 MET B O 1
ATOM 1576 N N . ALA B 1 61 ? -14.82 8.242 4.402 1 94.75 61 ALA B N 1
ATOM 1577 C CA . ALA B 1 61 ? -13.875 9.312 4.086 1 94.75 61 ALA B CA 1
ATOM 1578 C C . ALA B 1 61 ? -14.43 10.242 3.012 1 94.75 61 ALA B C 1
ATOM 1580 O O . ALA B 1 61 ? -14.359 11.461 3.141 1 94.75 61 ALA B O 1
ATOM 1581 N N . VAL B 1 62 ? -14.961 9.672 1.984 1 94.5 62 VAL B N 1
ATOM 1582 C CA . VAL B 1 62 ? -15.516 10.445 0.881 1 94.5 62 VAL B CA 1
ATOM 1583 C C . VAL B 1 62 ? -16.688 11.289 1.38 1 94.5 62 VAL B C 1
ATOM 1585 O O . VAL B 1 62 ? -16.812 12.461 1.024 1 94.5 62 VAL B O 1
ATOM 1588 N N . ALA B 1 63 ? -17.5 10.711 2.166 1 94.81 63 ALA B N 1
ATOM 1589 C CA . ALA B 1 63 ? -18.641 11.422 2.74 1 94.81 63 ALA B CA 1
ATOM 1590 C C . ALA B 1 63 ? -18.172 12.609 3.58 1 94.81 63 ALA B C 1
ATOM 1592 O O . ALA B 1 63 ? -18.859 13.625 3.666 1 94.81 63 ALA B O 1
ATOM 1593 N N . ALA B 1 64 ? -17.016 12.461 4.188 1 94.12 64 ALA B N 1
ATOM 1594 C CA . ALA B 1 64 ? -16.453 13.516 5.023 1 94.12 64 ALA B CA 1
ATOM 1595 C C . ALA B 1 64 ? -15.727 14.555 4.176 1 94.12 64 ALA B C 1
ATOM 1597 O O . ALA B 1 64 ? -15.094 15.469 4.715 1 94.12 64 ALA B O 1
ATOM 1598 N N . GLY B 1 65 ? -15.727 14.344 2.834 1 92.75 65 GLY B N 1
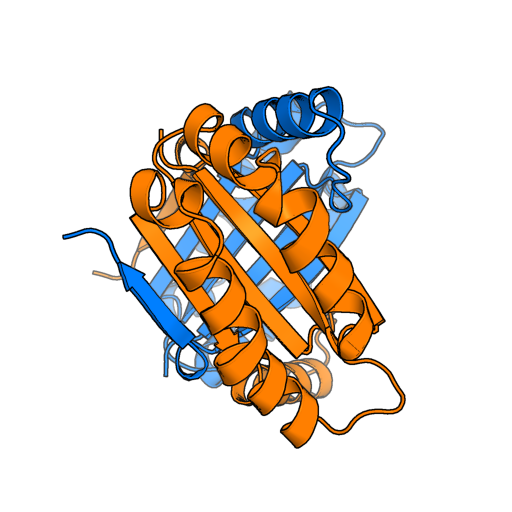ATOM 1599 C CA . GLY B 1 65 ? -15.164 15.336 1.932 1 92.75 65 GLY B CA 1
ATOM 1600 C C . GLY B 1 65 ? -13.719 15.055 1.569 1 92.75 65 GLY B C 1
ATOM 1601 O O . GLY B 1 65 ? -13.023 15.93 1.042 1 92.75 65 GLY B O 1
ATOM 1602 N N . ARG B 1 66 ? -13.258 13.891 1.911 1 90 66 ARG B N 1
ATOM 1603 C CA . ARG B 1 66 ? -11.867 13.562 1.6 1 90 66 ARG B CA 1
ATOM 1604 C C . ARG B 1 66 ? -11.758 12.922 0.219 1 90 66 ARG B C 1
ATOM 1606 O O . ARG B 1 66 ? -12.625 12.156 -0.19 1 90 66 ARG B O 1
ATOM 1613 N N . LYS B 1 67 ? -10.727 13.281 -0.384 1 86.88 67 LYS B N 1
ATOM 1614 C CA . LYS B 1 67 ? -10.477 12.695 -1.697 1 86.88 67 LYS B CA 1
ATOM 1615 C C . LYS B 1 67 ? -9.727 11.367 -1.575 1 86.88 67 LYS B C 1
ATOM 1617 O O . LYS B 1 67 ? -8.609 11.328 -1.069 1 86.88 67 LYS B O 1
ATOM 1622 N N . ILE B 1 68 ? -10.359 10.312 -1.895 1 86.31 68 ILE B N 1
ATOM 1623 C CA . ILE B 1 68 ? -9.75 8.992 -1.997 1 86.31 68 ILE B CA 1
ATOM 1624 C C . ILE B 1 68 ? -9.641 8.586 -3.465 1 86.31 68 ILE B C 1
ATOM 1626 O O . ILE B 1 68 ? -10.648 8.445 -4.156 1 86.31 68 ILE B O 1
ATOM 1630 N N . THR B 1 69 ? -8.398 8.305 -3.883 1 88.75 69 THR B N 1
ATOM 1631 C CA . THR B 1 69 ? -8.172 8.242 -5.32 1 88.75 69 THR B CA 1
ATOM 1632 C C . THR B 1 69 ? -8.07 6.789 -5.785 1 88.75 69 THR B C 1
ATOM 1634 O O . THR B 1 69 ? -8.195 6.504 -6.977 1 88.75 69 THR B O 1
ATOM 1637 N N . CYS B 1 70 ? -7.773 5.883 -4.898 1 90.31 70 CYS B N 1
ATOM 1638 C CA . CYS B 1 70 ? -7.695 4.477 -5.281 1 90.31 70 CYS B CA 1
ATOM 1639 C C . CYS B 1 70 ? -8.922 3.711 -4.805 1 90.31 70 CYS B C 1
ATOM 1641 O O . CYS B 1 70 ? -9.383 3.906 -3.678 1 90.31 70 CYS B O 1
ATOM 1643 N N . ASP B 1 71 ? -9.461 2.938 -5.699 1 92.06 71 ASP B N 1
ATOM 1644 C CA . ASP B 1 71 ? -10.672 2.17 -5.406 1 92.06 71 ASP B CA 1
ATOM 1645 C C . ASP B 1 71 ? -10.445 0.681 -5.66 1 92.06 71 ASP B C 1
ATOM 1647 O O . ASP B 1 71 ? -11.172 0.062 -6.441 1 92.06 71 ASP B O 1
ATOM 1651 N N . TYR B 1 72 ? -9.586 0.114 -4.949 1 97 72 TYR B N 1
ATOM 1652 C CA . TYR B 1 72 ? -9.258 -1.301 -5.078 1 97 72 TYR B CA 1
ATOM 1653 C C . TYR B 1 72 ? -10.281 -2.17 -4.363 1 97 72 TYR B C 1
ATOM 1655 O O . TYR B 1 72 ? -10.906 -1.731 -3.393 1 97 72 TYR B O 1
ATOM 1663 N N . ASP B 1 73 ? -10.375 -3.414 -4.836 1 98 73 ASP B N 1
ATOM 1664 C CA . ASP B 1 73 ? -11.242 -4.383 -4.172 1 98 73 ASP B CA 1
ATOM 1665 C C . ASP B 1 73 ? -10.43 -5.34 -3.301 1 98 73 ASP B C 1
ATOM 1667 O O . ASP B 1 73 ? -10.977 -5.961 -2.383 1 98 73 ASP B O 1
ATOM 1671 N N . ALA B 1 74 ? -9.172 -5.477 -3.566 1 98.69 74 ALA B N 1
ATOM 1672 C CA . ALA B 1 74 ? -8.289 -6.324 -2.766 1 98.69 74 ALA B CA 1
ATOM 1673 C C . ALA B 1 74 ? -6.836 -5.883 -2.893 1 98.69 74 ALA B C 1
ATOM 1675 O O . ALA B 1 74 ? -6.492 -5.098 -3.779 1 98.69 74 ALA B O 1
ATOM 1676 N N . MET B 1 75 ? -6.047 -6.375 -1.997 1 98.56 75 MET B N 1
ATOM 1677 C CA . MET B 1 75 ? -4.605 -6.137 -2.008 1 98.56 75 MET B CA 1
ATOM 1678 C C . MET B 1 75 ? -3.852 -7.352 -1.476 1 98.56 75 MET B C 1
ATOM 1680 O O . MET B 1 75 ? -4.164 -7.859 -0.396 1 98.56 75 MET B O 1
ATOM 1684 N N . SER B 1 76 ? -2.918 -7.828 -2.205 1 98.62 76 SER B N 1
ATOM 1685 C CA . SER B 1 76 ? -1.98 -8.828 -1.707 1 98.62 76 SER B CA 1
ATOM 1686 C C . SER B 1 76 ? -0.634 -8.203 -1.361 1 98.62 76 SER B C 1
ATOM 1688 O O . SER B 1 76 ? -0.205 -7.246 -2.008 1 98.62 76 SER B O 1
ATOM 1690 N N . VAL B 1 77 ? -0.04 -8.75 -0.436 1 98.62 77 VAL B N 1
ATOM 1691 C CA . VAL B 1 77 ? 1.308 -8.344 -0.052 1 98.62 77 VAL B CA 1
ATOM 1692 C C . VAL B 1 77 ? 2.205 -9.578 0.055 1 98.62 77 VAL B C 1
ATOM 1694 O O . VAL B 1 77 ? 1.922 -10.492 0.828 1 98.62 77 VAL B O 1
ATOM 1697 N N . MET B 1 78 ? 3.234 -9.602 -0.767 1 98.69 78 MET B N 1
ATOM 1698 C CA . MET B 1 78 ? 4.301 -10.586 -0.637 1 98.69 78 MET B CA 1
ATOM 1699 C C . MET B 1 78 ? 5.523 -9.984 0.048 1 98.69 78 MET B C 1
ATOM 1701 O O . MET B 1 78 ? 6.07 -8.984 -0.421 1 98.69 78 MET B O 1
ATOM 1705 N N . THR B 1 79 ? 5.91 -10.578 1.096 1 98.81 79 THR B N 1
ATOM 1706 C CA . THR B 1 79 ? 7.102 -10.156 1.827 1 98.81 79 THR B CA 1
ATOM 1707 C C . THR B 1 79 ? 8.25 -11.133 1.599 1 98.81 79 THR B C 1
ATOM 1709 O O . THR B 1 79 ? 8.094 -12.336 1.814 1 98.81 79 THR B O 1
ATOM 1712 N N . VAL B 1 80 ? 9.367 -10.617 1.161 1 98.69 80 VAL B N 1
ATOM 1713 C CA . VAL B 1 80 ? 10.555 -11.43 0.907 1 98.69 80 VAL B CA 1
ATOM 1714 C C . VAL B 1 80 ? 11.773 -10.766 1.538 1 98.69 80 VAL B C 1
ATOM 1716 O O . VAL B 1 80 ? 11.734 -9.586 1.892 1 98.69 80 VAL B O 1
ATOM 1719 N N . ALA B 1 81 ? 12.844 -11.531 1.613 1 98.12 81 ALA B N 1
ATOM 1720 C CA . ALA B 1 81 ? 14.047 -11.023 2.26 1 98.12 81 ALA B CA 1
ATOM 1721 C C . ALA B 1 81 ? 14.797 -10.055 1.346 1 98.12 81 ALA B C 1
ATOM 1723 O O . ALA B 1 81 ? 15.398 -9.086 1.814 1 98.12 81 ALA B O 1
ATOM 1724 N N . THR B 1 82 ? 14.852 -10.375 0.029 1 96.94 82 THR B N 1
ATOM 1725 C CA . THR B 1 82 ? 15.562 -9.539 -0.932 1 96.94 82 THR B CA 1
ATOM 1726 C C . THR B 1 82 ? 14.812 -9.469 -2.256 1 96.94 82 THR B C 1
ATOM 1728 O O . THR B 1 82 ? 13.914 -10.273 -2.508 1 96.94 82 THR B O 1
ATOM 1731 N N . MET B 1 83 ? 15.25 -8.523 -3.059 1 96.38 83 MET B N 1
ATOM 1732 C CA . MET B 1 83 ? 14.695 -8.43 -4.406 1 96.38 83 MET B CA 1
ATOM 1733 C C . MET B 1 83 ? 14.984 -9.688 -5.211 1 96.38 83 MET B C 1
ATOM 1735 O O . MET B 1 83 ? 14.172 -10.102 -6.035 1 96.38 83 MET B O 1
ATOM 1739 N N . ASP B 1 84 ? 16.109 -10.344 -4.957 1 96.88 84 ASP B N 1
ATOM 1740 C CA . ASP B 1 84 ? 16.422 -11.586 -5.652 1 96.88 84 ASP B CA 1
ATOM 1741 C C . ASP B 1 84 ? 15.383 -12.664 -5.348 1 96.88 84 ASP B C 1
ATOM 1743 O O . ASP B 1 84 ? 14.984 -13.414 -6.234 1 96.88 84 ASP B O 1
ATOM 1747 N N . ASN B 1 85 ? 14.969 -12.75 -4.102 1 98.31 85 ASN B N 1
ATOM 1748 C CA . ASN B 1 85 ? 13.938 -13.703 -3.727 1 98.31 85 ASN B CA 1
ATOM 1749 C C . ASN B 1 85 ? 12.625 -13.43 -4.461 1 98.31 85 ASN B C 1
ATOM 1751 O O . ASN B 1 85 ? 11.953 -14.367 -4.914 1 98.31 85 ASN B O 1
ATOM 1755 N N . LEU B 1 86 ? 12.281 -12.203 -4.59 1 98.25 86 LEU B N 1
ATOM 1756 C CA . LEU B 1 86 ? 11.062 -11.844 -5.305 1 98.25 86 LEU B CA 1
ATOM 1757 C C . LEU B 1 86 ? 11.164 -12.227 -6.777 1 98.25 86 LEU B C 1
ATOM 1759 O O . LEU B 1 86 ? 10.227 -12.805 -7.336 1 98.25 86 LEU B O 1
ATOM 1763 N N . LEU B 1 87 ? 12.297 -11.914 -7.359 1 97.56 87 LEU B N 1
ATOM 1764 C CA . LEU B 1 87 ? 12.469 -12.195 -8.781 1 97.56 87 LEU B CA 1
ATOM 1765 C C . LEU B 1 87 ? 12.406 -13.695 -9.047 1 97.56 87 LEU B C 1
ATOM 1767 O O . LEU B 1 87 ? 11.891 -14.125 -10.086 1 97.56 87 LEU B O 1
ATOM 1771 N N . LYS B 1 88 ? 12.93 -14.523 -8.125 1 98.25 88 LYS B N 1
ATOM 1772 C CA . LYS B 1 88 ? 12.852 -15.977 -8.281 1 98.25 88 LYS B CA 1
ATOM 1773 C C . LYS B 1 88 ? 11.406 -16.438 -8.359 1 98.25 88 LYS B C 1
ATOM 1775 O O . LYS B 1 88 ? 11.086 -17.359 -9.133 1 98.25 88 LYS B O 1
ATOM 1780 N N . ILE B 1 89 ? 10.578 -15.805 -7.598 1 98.5 89 ILE B N 1
ATOM 1781 C CA . ILE B 1 89 ? 9.164 -16.156 -7.613 1 98.5 89 ILE B CA 1
ATOM 1782 C C . ILE B 1 89 ? 8.516 -15.648 -8.906 1 98.5 89 ILE B C 1
ATOM 1784 O O . ILE B 1 89 ? 7.918 -16.422 -9.656 1 98.5 89 ILE B O 1
ATOM 1788 N N . MET B 1 90 ? 8.742 -14.398 -9.219 1 97.56 90 MET B N 1
ATOM 1789 C CA . MET B 1 90 ? 7.965 -13.68 -10.227 1 97.56 90 MET B CA 1
ATOM 1790 C C . MET B 1 90 ? 8.391 -14.094 -11.633 1 97.56 90 MET B C 1
ATOM 1792 O O . MET B 1 90 ? 7.652 -13.875 -12.602 1 97.56 90 MET B O 1
ATOM 1796 N N . THR B 1 91 ? 9.555 -14.719 -11.766 1 97.25 91 THR B N 1
ATOM 1797 C CA . THR B 1 91 ? 10.031 -15.109 -13.086 1 97.25 91 THR B CA 1
ATOM 1798 C C . THR B 1 91 ? 9.984 -16.625 -13.242 1 97.25 91 THR B C 1
ATOM 1800 O O . THR B 1 91 ? 10.414 -17.172 -14.266 1 97.25 91 THR B O 1
ATOM 1803 N N . SER B 1 92 ? 9.5 -17.328 -12.312 1 98 92 SER B N 1
ATOM 1804 C CA . SER B 1 92 ? 9.398 -18.781 -12.398 1 98 92 SER B CA 1
ATOM 1805 C C . SER B 1 92 ? 8.391 -19.203 -13.469 1 98 92 SER B C 1
ATOM 1807 O O . SER B 1 92 ? 7.457 -18.453 -13.781 1 98 92 SER B O 1
ATOM 1809 N N . LYS B 1 93 ? 8.484 -20.375 -14.008 1 98 93 LYS B N 1
ATOM 1810 C CA . LYS B 1 93 ? 7.641 -20.875 -15.086 1 98 93 LYS B CA 1
ATOM 1811 C C . LYS B 1 93 ? 6.184 -20.984 -14.641 1 98 93 LYS B C 1
ATOM 1813 O O . LYS B 1 93 ? 5.289 -20.453 -15.305 1 98 93 LYS B O 1
ATOM 1818 N N . PRO B 1 94 ? 5.895 -21.594 -13.5 1 98.44 94 PRO B N 1
ATOM 1819 C CA . PRO B 1 94 ? 4.484 -21.703 -13.109 1 98.44 94 PRO B CA 1
ATOM 1820 C C . PRO B 1 94 ? 3.855 -20.328 -12.828 1 98.44 94 PRO B C 1
ATOM 1822 O O . PRO B 1 94 ? 2.66 -20.141 -13.062 1 98.44 94 PRO B O 1
ATOM 1825 N N . MET B 1 95 ? 4.609 -19.359 -12.328 1 98.06 95 MET B N 1
ATOM 1826 C CA . MET B 1 95 ? 4.102 -18.016 -12.125 1 98.06 95 MET B CA 1
ATOM 1827 C C . MET B 1 95 ? 3.68 -17.391 -13.445 1 98.06 95 MET B C 1
ATOM 1829 O O . MET B 1 95 ? 2.555 -16.891 -13.57 1 98.06 95 MET B O 1
ATOM 1833 N N . LEU B 1 96 ? 4.582 -17.484 -14.422 1 96.94 96 LEU B N 1
ATOM 1834 C CA . LEU B 1 96 ? 4.395 -16.828 -15.711 1 96.94 96 LEU B CA 1
ATOM 1835 C C . LEU B 1 96 ? 3.324 -17.531 -16.531 1 96.94 96 LEU B C 1
ATOM 1837 O O . LEU B 1 96 ? 2.561 -16.875 -17.25 1 96.94 96 LEU B O 1
ATOM 1841 N N . GLU B 1 97 ? 3.188 -18.781 -16.375 1 97.88 97 GLU B N 1
ATOM 1842 C CA . GLU B 1 97 ? 2.352 -19.531 -17.297 1 97.88 97 GLU B CA 1
ATOM 1843 C C . GLU B 1 97 ? 1 -19.859 -16.672 1 97.88 97 GLU B C 1
ATOM 1845 O O . GLU B 1 97 ? 0.037 -20.156 -17.391 1 97.88 97 GLU B O 1
ATOM 1850 N N . LYS B 1 98 ? 0.936 -19.844 -15.383 1 97.94 98 LYS B N 1
ATOM 1851 C CA . LYS B 1 98 ? -0.299 -20.297 -14.75 1 97.94 98 LYS B CA 1
ATOM 1852 C C . LYS B 1 98 ? -0.898 -19.203 -13.867 1 97.94 98 LYS B C 1
ATOM 1854 O O . LYS B 1 98 ? -2.031 -18.781 -14.086 1 97.94 98 LYS B O 1
ATOM 1859 N N . VAL B 1 99 ? -0.133 -18.688 -12.898 1 98.25 99 VAL B N 1
ATOM 1860 C CA . VAL B 1 99 ? -0.677 -17.828 -11.859 1 98.25 99 VAL B CA 1
ATOM 1861 C C . VAL B 1 99 ? -1.039 -16.469 -12.453 1 98.25 99 VAL B C 1
ATOM 1863 O O . VAL B 1 99 ? -2.146 -15.969 -12.242 1 98.25 99 VAL B O 1
ATOM 1866 N N . LEU B 1 100 ? -0.152 -15.852 -13.227 1 96.88 100 LEU B N 1
ATOM 1867 C CA . LEU B 1 100 ? -0.402 -14.523 -13.773 1 96.88 100 LEU B CA 1
ATOM 1868 C C . LEU B 1 100 ? -1.579 -14.555 -14.742 1 96.88 100 LEU B C 1
ATOM 1870 O O . LEU B 1 100 ? -2.502 -13.742 -14.625 1 96.88 100 LEU B O 1
ATOM 1874 N N . PRO B 1 101 ? -1.666 -15.539 -15.664 1 97.81 101 PRO B N 1
ATOM 1875 C CA . PRO B 1 101 ? -2.811 -15.57 -16.578 1 97.81 101 PRO B CA 1
ATOM 1876 C C . PRO B 1 101 ? -4.129 -15.859 -15.859 1 97.81 101 PRO B C 1
ATOM 1878 O O . PRO B 1 101 ? -5.191 -15.43 -16.312 1 97.81 101 PRO B O 1
ATOM 1881 N N . ASP B 1 102 ? -4.098 -16.516 -14.75 1 98.5 102 ASP B N 1
ATOM 1882 C CA . ASP B 1 102 ? -5.293 -16.859 -13.984 1 98.5 102 ASP B CA 1
ATOM 1883 C C . ASP B 1 102 ? -6.043 -15.602 -13.539 1 98.5 102 ASP B C 1
ATOM 1885 O O . ASP B 1 102 ? -7.254 -15.641 -13.328 1 98.5 102 ASP B O 1
ATOM 1889 N N . ASN B 1 103 ? -5.328 -14.469 -13.391 1 97.88 103 ASN B N 1
ATOM 1890 C CA . ASN B 1 103 ? -5.941 -13.234 -12.93 1 97.88 103 ASN B CA 1
ATOM 1891 C C . ASN B 1 103 ? -7.027 -12.758 -13.891 1 97.88 103 ASN B C 1
ATOM 1893 O O . ASN B 1 103 ? -7.973 -12.078 -13.484 1 97.88 103 ASN B O 1
ATOM 1897 N N . ASP B 1 104 ? -6.992 -13.172 -15.133 1 97.81 104 ASP B N 1
ATOM 1898 C CA . ASP B 1 104 ? -7.961 -12.734 -16.141 1 97.81 104 ASP B CA 1
ATOM 1899 C C . ASP B 1 104 ? -9.352 -13.289 -15.828 1 97.81 104 ASP B C 1
ATOM 1901 O O . ASP B 1 104 ? -10.352 -12.812 -16.375 1 97.81 104 ASP B O 1
ATOM 1905 N N . VAL B 1 105 ? -9.406 -14.242 -15.016 1 98.5 105 VAL B N 1
ATOM 1906 C CA . VAL B 1 105 ? -10.672 -14.891 -14.688 1 98.5 105 VAL B CA 1
ATOM 1907 C C . VAL B 1 105 ? -11.523 -13.953 -13.836 1 98.5 105 VAL B C 1
ATOM 1909 O O . VAL B 1 105 ? -12.742 -13.883 -14.016 1 98.5 105 VAL B O 1
ATOM 1912 N N . TYR B 1 106 ? -10.922 -13.164 -12.961 1 98.62 106 TYR B N 1
ATOM 1913 C CA . TYR B 1 106 ? -11.75 -12.484 -11.969 1 98.62 106 TYR B CA 1
ATOM 1914 C C . TYR B 1 106 ? -11.281 -11.055 -11.766 1 98.62 106 TYR B C 1
ATOM 1916 O O . TYR B 1 106 ? -11.977 -10.258 -11.125 1 98.62 106 TYR B O 1
ATOM 1924 N N . VAL B 1 107 ? -10.117 -10.664 -12.312 1 98.62 107 VAL B N 1
ATOM 1925 C CA . VAL B 1 107 ? -9.539 -9.344 -12.109 1 98.62 107 VAL B CA 1
ATOM 1926 C C . VAL B 1 107 ? -9.766 -8.484 -13.352 1 98.62 107 VAL B C 1
ATOM 1928 O O . VAL B 1 107 ? -9.508 -8.922 -14.477 1 98.62 107 VAL B O 1
ATOM 1931 N N . GLY B 1 108 ? -10.25 -7.238 -13.109 1 98.25 108 GLY B N 1
ATOM 1932 C CA . GLY B 1 108 ? -10.414 -6.273 -14.18 1 98.25 108 GLY B CA 1
ATOM 1933 C C . GLY B 1 108 ? -9.195 -5.391 -14.383 1 98.25 108 GLY B C 1
ATOM 1934 O O . GLY B 1 108 ? -8.82 -5.09 -15.523 1 98.25 108 GLY B O 1
ATOM 1935 N N . SER B 1 109 ? -8.625 -4.926 -13.336 1 96.69 109 SER B N 1
ATOM 1936 C CA . SER B 1 109 ? -7.387 -4.152 -13.398 1 96.69 109 SER B CA 1
ATOM 1937 C C . SER B 1 109 ? -6.496 -4.434 -12.195 1 96.69 109 SER B C 1
ATOM 1939 O O . SER B 1 109 ? -6.977 -4.891 -11.156 1 96.69 109 SER B O 1
ATOM 1941 N N . MET B 1 110 ? -5.27 -4.188 -12.383 1 96.69 110 MET B N 1
ATOM 1942 C CA . MET B 1 110 ? -4.258 -4.477 -11.375 1 96.69 110 MET B CA 1
ATOM 1943 C C . MET B 1 110 ? -3.15 -3.426 -11.398 1 96.69 110 MET B C 1
ATOM 1945 O O . MET B 1 110 ? -2.734 -2.98 -12.469 1 96.69 110 MET B O 1
ATOM 1949 N N . GLU B 1 111 ? -2.723 -3.031 -10.242 1 95.62 111 GLU B N 1
ATOM 1950 C CA . GLU B 1 111 ? -1.554 -2.176 -10.055 1 95.62 111 GLU B CA 1
ATOM 1951 C C . GLU B 1 111 ? -0.583 -2.777 -9.039 1 95.62 111 GLU B C 1
ATOM 1953 O O . GLU B 1 111 ? -1.005 -3.359 -8.039 1 95.62 111 GLU B O 1
ATOM 1958 N N . THR B 1 112 ? 0.675 -2.617 -9.344 1 96.88 112 THR B N 1
ATOM 1959 C CA . THR B 1 112 ? 1.681 -3.191 -8.461 1 96.88 112 THR B CA 1
ATOM 1960 C C . THR B 1 112 ? 2.748 -2.158 -8.109 1 96.88 112 THR B C 1
ATOM 1962 O O . THR B 1 112 ? 2.973 -1.21 -8.867 1 96.88 112 THR B O 1
ATOM 1965 N N . PHE B 1 113 ? 3.328 -2.305 -6.973 1 96.12 113 PHE B N 1
ATOM 1966 C CA . PHE B 1 113 ? 4.496 -1.512 -6.613 1 96.12 113 PHE B CA 1
ATOM 1967 C C . PHE B 1 113 ? 5.34 -2.23 -5.566 1 96.12 113 PHE B C 1
ATOM 1969 O O . PHE B 1 113 ? 4.891 -3.213 -4.969 1 96.12 113 PHE B O 1
ATOM 1976 N N . ILE B 1 114 ? 6.574 -1.82 -5.402 1 97.44 114 ILE B N 1
ATOM 1977 C CA . ILE B 1 114 ? 7.543 -2.457 -4.52 1 97.44 114 ILE B CA 1
ATOM 1978 C C . ILE B 1 114 ? 8.016 -1.456 -3.469 1 97.44 114 ILE B C 1
ATOM 1980 O O . ILE B 1 114 ? 8.289 -0.294 -3.783 1 97.44 114 ILE B O 1
ATOM 1984 N N . VAL B 1 115 ? 8.07 -1.895 -2.273 1 97.88 115 VAL B N 1
ATOM 1985 C CA . VAL B 1 115 ? 8.594 -1.099 -1.168 1 97.88 115 VAL B CA 1
ATOM 1986 C C . VAL B 1 115 ? 9.742 -1.842 -0.498 1 97.88 115 VAL B C 1
ATOM 1988 O O . VAL B 1 115 ? 9.57 -2.965 -0.019 1 97.88 115 VAL B O 1
ATOM 1991 N N . ASP B 1 116 ? 10.891 -1.211 -0.543 1 97.88 116 ASP B N 1
ATOM 1992 C CA . ASP B 1 116 ? 12.023 -1.681 0.25 1 97.88 116 ASP B CA 1
ATOM 1993 C C . ASP B 1 116 ? 11.969 -1.127 1.672 1 97.88 116 ASP B C 1
ATOM 1995 O O . ASP B 1 116 ? 11.969 0.09 1.869 1 97.88 116 ASP B O 1
ATOM 1999 N N . GLU B 1 117 ? 12.008 -1.989 2.654 1 97.38 117 GLU B N 1
ATOM 2000 C CA . GLU B 1 117 ? 11.789 -1.597 4.043 1 97.38 117 GLU B CA 1
ATOM 2001 C C . GLU B 1 117 ? 12.93 -0.727 4.559 1 97.38 117 GLU B C 1
ATOM 2003 O O . GLU B 1 117 ? 12.797 -0.059 5.586 1 97.38 117 GLU B O 1
ATOM 2008 N N . SER B 1 118 ? 14.055 -0.761 3.857 1 97 118 SER B N 1
ATOM 2009 C CA . SER B 1 118 ? 15.172 0.094 4.258 1 97 118 SER B CA 1
ATOM 2010 C C . SER B 1 118 ? 14.852 1.566 4.016 1 97 118 SER B C 1
ATOM 2012 O O . SER B 1 118 ? 15.547 2.449 4.52 1 97 118 SER B O 1
ATOM 2014 N N . ASP B 1 119 ? 13.742 1.812 3.305 1 97.69 119 ASP B N 1
ATOM 2015 C CA . ASP B 1 119 ? 13.32 3.166 2.965 1 97.69 119 ASP B CA 1
ATOM 2016 C C . ASP B 1 119 ? 12.461 3.77 4.074 1 97.69 119 ASP B C 1
ATOM 2018 O O . ASP B 1 119 ? 12.102 4.949 4.02 1 97.69 119 ASP B O 1
ATOM 2022 N N . LYS B 1 120 ? 12.219 2.975 5.074 1 97.69 120 LYS B N 1
ATOM 2023 C CA . LYS B 1 120 ? 11.227 3.344 6.078 1 97.69 120 LYS B CA 1
ATOM 2024 C C . LYS B 1 120 ? 11.828 4.262 7.137 1 97.69 120 LYS B C 1
ATOM 2026 O O . LYS B 1 120 ? 12.93 4.004 7.637 1 97.69 120 LY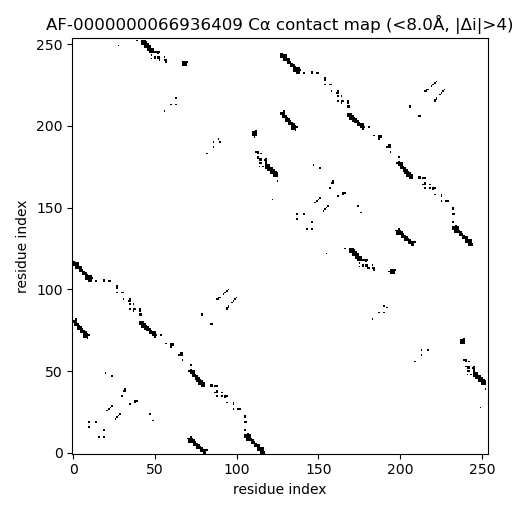S B O 1
ATOM 2031 N N . LYS B 1 121 ? 11.141 5.27 7.43 1 97.06 121 LYS B N 1
ATOM 2032 C CA . LYS B 1 121 ? 11.383 6.145 8.57 1 97.06 121 LYS B CA 1
ATOM 2033 C C . LYS B 1 121 ? 10.141 6.258 9.445 1 97.06 121 LYS B C 1
ATOM 2035 O O . LYS B 1 121 ? 9.078 6.676 8.977 1 97.06 121 LYS B O 1
ATOM 2040 N N . THR B 1 122 ? 10.242 5.855 10.688 1 97.62 122 THR B N 1
ATOM 2041 C CA . THR B 1 122 ? 9.141 6.059 11.633 1 97.62 122 THR B CA 1
ATOM 2042 C C . THR B 1 122 ? 9.227 7.441 12.266 1 97.62 122 THR B C 1
ATOM 2044 O O . THR B 1 122 ? 10.172 7.734 13.008 1 97.62 122 THR B O 1
ATOM 2047 N N . LEU B 1 123 ? 8.258 8.258 11.977 1 97.5 123 LEU B N 1
ATOM 2048 C CA . LEU B 1 123 ? 8.305 9.633 12.461 1 97.5 123 LEU B CA 1
ATOM 2049 C C . LEU B 1 123 ? 7.551 9.773 13.773 1 97.5 123 LEU B C 1
ATOM 2051 O O . LEU B 1 123 ? 7.781 10.727 14.531 1 97.5 123 LEU B O 1
ATOM 2055 N N . PHE B 1 124 ? 6.602 8.922 13.992 1 97.88 124 PHE B N 1
ATOM 2056 C CA . PHE B 1 124 ? 5.805 8.945 15.219 1 97.88 124 PHE B CA 1
ATOM 2057 C C . PHE B 1 124 ? 5.336 7.543 15.586 1 97.88 124 PHE B C 1
ATOM 2059 O O . PHE B 1 124 ? 4.965 6.758 14.703 1 97.88 124 PHE B O 1
ATOM 2066 N N . SER B 1 125 ? 5.391 7.16 16.828 1 96.88 125 SER B N 1
ATOM 2067 C CA . SER B 1 125 ? 4.832 5.934 17.391 1 96.88 125 SER B CA 1
ATOM 2068 C C . SER B 1 125 ? 4.293 6.168 18.797 1 96.88 125 SER B C 1
ATOM 2070 O O . SER B 1 125 ? 5.008 6.668 19.672 1 96.88 125 SER B O 1
ATOM 2072 N N . SER B 1 126 ? 3.008 5.801 18.875 1 90 126 SER B N 1
ATOM 2073 C CA . SER B 1 126 ? 2.43 5.988 20.203 1 90 126 SER B CA 1
ATOM 2074 C C . SER B 1 126 ? 2.855 4.875 21.156 1 90 126 SER B C 1
ATOM 2076 O O . SER B 1 126 ? 3.07 3.736 20.734 1 90 126 SER B O 1
ATOM 2078 N N . GLN B 1 127 ? 3.584 5 22.297 1 67.38 127 GLN B N 1
ATOM 2079 C CA . GLN B 1 127 ? 4.035 4.047 23.312 1 67.38 127 GLN B CA 1
ATOM 2080 C C . GLN B 1 127 ? 2.871 3.205 23.828 1 67.38 127 GLN B C 1
ATOM 2082 O O . GLN B 1 127 ? 1.724 3.654 23.828 1 67.38 127 GLN B O 1
#

Nearest PDB structures (foldseek):
  2ftr-assembly1_B  TM=7.978E-01  e=1.080E-04  Halalkalibacterium halodurans C-125
  3bde-assembly1_A  TM=6.930E-01  e=2.325E-04  Mesorhizobium japonicum MAFF 303099
  2bbe-assembly1_A  TM=7.142E-01  e=1.637E-03  Shewanella oneidensis MR-1
  1sqe-assembly1_A  TM=5.575E-01  e=2.320E-03  Staphylococcus aureus
  2omo-assembly2_C  TM=6.663E-01  e=1.634E-02  Nitrosomonas europaea

Sequence (254 aa):
MVVRYYICLKKREDVTLEYFYHYYEHVHGKMFLDEVPEAKENLIKYEQHHLKESRKAREMAVAAGRKITCDYDAMSVMTVATMDNLLKIMTSKPMLEKVLPDNDVYVGSMETFIVDESDKKTLFSSQMVVRYYICLKKREDVTLEYFYHYYEHVHGKMFLDEVPEAKENLIKYEQHHLKESRKAREMAVAAGRKITCDYDAMSVMTVATMDNLLKIMTSKPMLEKVLPDNDVYVGSMETFIVDESDKKTLFSSQ

Foldseek 3Di:
DKKKKKKFFAWDPPDDLVVLVCCVVVPLVVCLPVPQVLLVVWFPDKDKDQCPVVVVVVVVCVVVVHDDDDDTRMMMMTMGDDPVSVCSRCVDPCNVPPNVVCCVVITDDMDMDMDDCVPDDDPDDDD/DKKKKKKFFAWDPPDDLVVLVCCVVVPLVVCLPVPQVLLVVWFPDKDKDQCPVVQVVVVVCVVVVHDDPDDTRMMMMTMGDDPVSVCSRCVDPCNVPPNVVCCVVITDDMDMDMDDCVPDDDPDDDD